Protein AF-A0A0G0V1R8-F1 (afdb_monomer)

pLDDT: mean 72.98, std 9.08, range [46.66, 87.44]

Foldseek 3Di:
DLVVLLVLLVVLLVLLVVLVVVLVVVCVVCVLVCVQQVDPPVPVVVSVVSNVSSLVSQLSSLLSLCVSLVHHSVLSCLSVVPLVSVLVSLCDHRPVDNVCNVVSVVVVVVSVVVVVVVVCVVVVVVVVCVVDVSLLVVLLVQLVVQCVVCVVVVNPALVSSLVSCCVSVLDPPPDPQSVVLNPDPDSSVSNSCVSPPDD

Solvent-accessible surface area (backbone atoms only — not comparable to full-atom values): 10826 Å² total; per-residue (Å²): 116,55,69,60,29,49,51,52,14,51,51,20,45,51,52,19,50,53,42,50,52,53,50,51,53,52,51,59,72,46,47,66,52,40,75,70,66,73,55,58,71,81,71,44,63,64,61,55,50,50,51,50,54,21,51,53,30,31,26,55,10,37,20,30,40,29,43,46,32,70,45,62,50,73,58,6,62,33,34,78,57,46,71,60,21,51,50,55,61,63,68,48,74,36,76,80,41,84,76,44,65,76,55,40,60,63,54,50,51,52,51,52,50,51,54,49,49,53,51,48,51,51,50,49,54,51,55,51,50,72,72,42,60,65,65,58,62,47,50,54,53,49,50,51,56,34,47,53,52,24,57,73,68,72,45,91,42,60,66,49,41,52,51,49,34,38,77,68,64,76,44,59,91,86,36,76,56,54,72,64,26,61,83,42,97,50,41,70,60,44,48,47,53,63,76,52,63,87,126

Radius of gyration: 26.19 Å; Cα contacts (8 Å, |Δi|>4): 167; chains: 1; bounding box: 55×34×71 Å

Structure (mmCIF, N/CA/C/O backbone):
data_AF-A0A0G0V1R8-F1
#
_entry.id   AF-A0A0G0V1R8-F1
#
loop_
_atom_site.group_PDB
_atom_site.id
_atom_site.type_symbol
_atom_site.label_atom_id
_atom_site.label_alt_id
_atom_site.label_comp_id
_atom_site.label_asym_id
_atom_site.label_entity_id
_atom_site.label_seq_id
_atom_site.pdbx_PDB_ins_code
_atom_site.Cartn_x
_atom_site.Cartn_y
_atom_site.Cartn_z
_atom_site.occupancy
_atom_site.B_iso_or_equiv
_atom_site.auth_seq_id
_atom_site.auth_comp_id
_atom_site.auth_asym_id
_atom_site.auth_atom_id
_atom_site.pdbx_PDB_model_num
ATOM 1 N N . MET A 1 1 ? -16.997 -9.039 28.489 1.00 58.94 1 MET A N 1
ATOM 2 C CA . MET A 1 1 ? -17.144 -9.076 27.009 1.00 58.94 1 MET A CA 1
ATOM 3 C C . MET A 1 1 ? -16.393 -7.960 26.262 1.00 58.94 1 MET A C 1
ATOM 5 O O . MET A 1 1 ? -15.867 -8.232 25.192 1.00 58.94 1 MET A O 1
ATOM 9 N N . GLN A 1 2 ? -16.277 -6.730 26.784 1.00 60.94 2 GLN A N 1
ATOM 10 C CA . GLN A 1 2 ? -15.616 -5.615 26.070 1.00 60.94 2 GLN A CA 1
ATOM 11 C C . GLN A 1 2 ? -14.117 -5.806 25.752 1.00 60.94 2 GLN A C 1
ATOM 13 O O . GLN A 1 2 ? -13.641 -5.313 24.728 1.00 60.94 2 GLN A O 1
ATOM 18 N N . SER A 1 3 ? -13.366 -6.530 26.588 1.00 63.38 3 SER A N 1
ATOM 19 C CA . SER A 1 3 ? -11.933 -6.792 26.363 1.00 63.38 3 SER A CA 1
ATOM 20 C C . SER A 1 3 ? -11.667 -7.609 25.091 1.00 63.38 3 SER A C 1
ATOM 22 O O . SER A 1 3 ? -10.690 -7.350 24.388 1.00 63.38 3 SER A O 1
ATOM 24 N N . GLN A 1 4 ? -12.569 -8.537 24.754 1.00 74.38 4 GLN A N 1
ATOM 25 C CA . GLN A 1 4 ? -12.488 -9.364 23.547 1.00 74.38 4 GLN A CA 1
ATOM 26 C C . GLN A 1 4 ? -12.681 -8.522 22.277 1.00 74.38 4 GLN A C 1
ATOM 28 O O . GLN A 1 4 ? -11.916 -8.651 21.323 1.00 74.38 4 GLN A O 1
ATOM 33 N N . TYR A 1 5 ? -13.635 -7.585 22.288 1.00 73.75 5 TYR A N 1
ATOM 34 C CA . TYR A 1 5 ? -13.864 -6.671 21.165 1.00 73.75 5 TYR A CA 1
ATOM 35 C C . TYR A 1 5 ? -12.688 -5.716 20.936 1.00 73.75 5 TYR A C 1
ATOM 37 O O . TYR A 1 5 ? -12.286 -5.514 19.793 1.00 73.75 5 TYR A O 1
ATOM 45 N N . LYS A 1 6 ? -12.065 -5.199 22.007 1.00 72.44 6 LYS A N 1
ATOM 46 C CA . LYS A 1 6 ? -10.863 -4.353 21.891 1.00 72.44 6 LYS A CA 1
ATOM 47 C C . LYS A 1 6 ? -9.671 -5.108 21.292 1.00 72.44 6 LYS A C 1
ATOM 49 O O . LYS A 1 6 ? -8.917 -4.513 20.528 1.00 72.44 6 LYS A O 1
ATOM 54 N N . ARG A 1 7 ? -9.494 -6.400 21.604 1.00 76.75 7 ARG A N 1
ATOM 55 C CA . ARG A 1 7 ? -8.456 -7.233 20.966 1.00 76.75 7 ARG A CA 1
ATOM 56 C C . ARG A 1 7 ? -8.742 -7.449 19.481 1.00 76.75 7 ARG A C 1
ATOM 58 O O . ARG A 1 7 ? -7.868 -7.179 18.666 1.00 76.75 7 ARG A O 1
ATOM 65 N N . ARG A 1 8 ? -9.965 -7.855 19.125 1.00 77.25 8 ARG A N 1
ATOM 66 C CA . ARG A 1 8 ? -10.355 -8.108 17.725 1.00 77.25 8 ARG A CA 1
ATOM 67 C C . ARG A 1 8 ? -10.270 -6.856 16.850 1.00 77.25 8 ARG A C 1
ATOM 69 O O . ARG A 1 8 ? -9.779 -6.933 15.731 1.00 77.25 8 ARG A O 1
ATOM 76 N N . ALA A 1 9 ? -10.657 -5.700 17.389 1.00 76.75 9 ALA A N 1
ATOM 77 C CA . ALA A 1 9 ? -10.522 -4.418 16.707 1.00 76.75 9 ALA A CA 1
ATOM 78 C C . ALA A 1 9 ? -9.061 -4.081 16.370 1.00 76.75 9 ALA A C 1
ATOM 80 O O . ALA A 1 9 ? -8.756 -3.704 15.243 1.00 76.75 9 ALA A O 1
ATOM 81 N N . LYS A 1 10 ? -8.143 -4.259 17.333 1.00 78.19 10 LYS A N 1
ATOM 82 C CA . LYS A 1 10 ? -6.708 -4.027 17.110 1.00 78.19 10 LYS A CA 1
ATOM 83 C C . LYS A 1 10 ? -6.143 -4.947 16.034 1.00 78.19 10 LYS A C 1
ATOM 85 O O . LYS A 1 10 ? -5.412 -4.474 15.176 1.00 78.19 10 LYS A O 1
ATOM 90 N N . VAL A 1 11 ? -6.500 -6.231 16.072 1.00 82.12 11 VAL A N 1
ATOM 91 C CA . VAL A 1 11 ? -6.043 -7.213 15.078 1.00 82.12 11 VAL A CA 1
ATOM 92 C C . VAL A 1 11 ? -6.502 -6.814 13.673 1.00 82.12 11 VAL A C 1
ATOM 94 O O . VAL A 1 11 ? -5.672 -6.760 12.776 1.00 82.12 11 VAL A O 1
ATOM 97 N N . GLY A 1 12 ? -7.776 -6.444 13.494 1.00 76.94 12 GLY A N 1
ATOM 98 C CA . GLY A 1 12 ? -8.292 -6.013 12.187 1.00 76.94 12 GLY A CA 1
ATOM 99 C C . GLY A 1 12 ? -7.579 -4.778 11.623 1.00 76.94 12 GLY A C 1
ATOM 100 O O . GLY A 1 12 ? -7.214 -4.761 10.452 1.00 76.94 12 GLY A O 1
ATOM 101 N N . ILE A 1 13 ? -7.307 -3.776 12.468 1.00 81.25 13 ILE A N 1
ATOM 102 C CA . ILE A 1 13 ? -6.588 -2.556 12.057 1.00 81.25 13 ILE A CA 1
ATOM 103 C C . ILE A 1 13 ? -5.129 -2.862 11.687 1.00 81.25 13 ILE A C 1
ATOM 105 O O . ILE A 1 13 ? -4.621 -2.312 10.714 1.00 81.25 13 ILE A O 1
ATOM 109 N N . ILE A 1 14 ? -4.455 -3.739 12.440 1.00 82.38 14 ILE A N 1
ATOM 110 C CA . ILE A 1 14 ? -3.071 -4.141 12.149 1.00 82.38 14 ILE A CA 1
ATOM 111 C C . ILE A 1 14 ? -2.998 -4.904 10.823 1.00 82.38 14 ILE A C 1
ATOM 113 O O . ILE A 1 14 ? -2.137 -4.599 10.005 1.00 82.38 14 ILE A O 1
ATOM 117 N N . ILE A 1 15 ? -3.913 -5.851 10.589 1.00 85.88 15 ILE A N 1
ATOM 118 C CA . ILE A 1 15 ? -3.981 -6.596 9.323 1.00 85.88 15 ILE A CA 1
ATOM 119 C C . ILE A 1 15 ? -4.179 -5.630 8.153 1.00 85.88 15 ILE A C 1
ATOM 121 O O . ILE A 1 15 ? -3.442 -5.706 7.175 1.00 85.88 15 ILE A O 1
ATOM 125 N N . TRP A 1 16 ? -5.121 -4.688 8.271 1.00 86.12 16 TRP A N 1
ATOM 126 C CA . TRP A 1 16 ? -5.335 -3.672 7.241 1.00 86.12 16 TRP A CA 1
ATOM 127 C C . TRP A 1 16 ? -4.073 -2.843 6.970 1.00 86.12 16 TRP A C 1
ATOM 129 O O . TRP A 1 16 ? -3.702 -2.684 5.813 1.00 86.12 16 TRP A O 1
ATOM 139 N N . LEU A 1 17 ? -3.381 -2.372 8.015 1.00 83.00 17 LEU A N 1
ATOM 140 C CA . LEU A 1 17 ? -2.143 -1.601 7.863 1.00 83.00 17 LEU A CA 1
ATOM 141 C C . LEU A 1 17 ? -1.066 -2.378 7.104 1.00 83.00 17 LEU A C 1
ATOM 143 O O . LEU A 1 17 ? -0.456 -1.828 6.191 1.00 83.00 17 LEU A O 1
ATOM 147 N N . ILE A 1 18 ? -0.849 -3.646 7.458 1.00 85.06 18 ILE A N 1
ATOM 148 C CA . ILE A 1 18 ? 0.138 -4.500 6.788 1.00 85.06 18 ILE A CA 1
ATOM 149 C C . ILE A 1 18 ? -0.219 -4.641 5.306 1.00 85.06 18 ILE A C 1
ATOM 151 O O . ILE A 1 18 ? 0.615 -4.365 4.449 1.00 85.06 18 ILE A O 1
ATOM 155 N N . VAL A 1 19 ? -1.473 -4.989 5.003 1.00 85.00 19 VAL A N 1
ATOM 156 C CA . VAL A 1 19 ? -1.944 -5.163 3.621 1.00 85.00 19 VAL A CA 1
ATOM 157 C C . VAL A 1 19 ? -1.836 -3.861 2.819 1.00 85.00 19 VAL A C 1
ATOM 159 O O . VAL A 1 19 ? -1.384 -3.883 1.677 1.00 85.00 19 VAL A O 1
ATOM 162 N N . SER A 1 20 ? -2.191 -2.716 3.408 1.00 81.12 20 SER A N 1
ATOM 163 C CA . SER A 1 20 ? -2.071 -1.411 2.751 1.00 81.12 20 SER A CA 1
ATOM 164 C C . SER A 1 20 ? -0.621 -1.032 2.456 1.00 81.12 20 SER A C 1
ATOM 166 O O . SER A 1 20 ? -0.352 -0.537 1.365 1.00 81.12 20 SER A O 1
ATOM 168 N N . ILE A 1 21 ? 0.315 -1.286 3.376 1.00 81.44 21 ILE A N 1
ATOM 169 C CA . ILE A 1 21 ? 1.745 -1.017 3.153 1.00 81.44 21 ILE A CA 1
ATOM 170 C C . ILE A 1 21 ? 2.298 -1.938 2.058 1.00 81.44 21 ILE A C 1
ATOM 172 O O . ILE A 1 21 ? 2.991 -1.462 1.161 1.00 81.44 21 ILE A O 1
ATOM 176 N N . SER A 1 22 ? 1.957 -3.230 2.083 1.00 83.31 22 SER A N 1
ATOM 177 C CA . SER A 1 22 ? 2.364 -4.178 1.039 1.00 83.31 22 SER A CA 1
ATOM 178 C C . SER A 1 22 ? 1.839 -3.773 -0.339 1.00 83.31 22 SER A C 1
ATOM 180 O O . SER A 1 22 ? 2.600 -3.757 -1.303 1.00 83.31 22 SER A O 1
ATOM 182 N N . ASN A 1 23 ? 0.565 -3.381 -0.437 1.00 81.94 23 ASN A N 1
ATOM 183 C CA . ASN A 1 23 ? -0.019 -2.922 -1.697 1.00 81.94 23 ASN A CA 1
ATOM 184 C C . ASN A 1 23 ? 0.587 -1.593 -2.173 1.00 81.94 23 ASN A C 1
ATOM 186 O O . ASN A 1 23 ? 0.773 -1.417 -3.374 1.00 81.94 23 ASN A O 1
ATOM 190 N N . LEU A 1 24 ? 0.927 -0.677 -1.258 1.00 80.50 24 LEU A N 1
ATOM 191 C CA . LEU A 1 24 ? 1.606 0.575 -1.603 1.00 80.50 24 LEU A CA 1
ATOM 192 C C . LEU A 1 24 ? 3.001 0.310 -2.180 1.00 80.50 24 LEU A C 1
ATOM 194 O O . LEU A 1 24 ? 3.359 0.894 -3.199 1.00 80.50 24 LEU A O 1
ATOM 198 N N . TYR A 1 25 ? 3.761 -0.598 -1.563 1.00 79.94 25 TYR A N 1
ATOM 199 C CA . TYR A 1 25 ? 5.082 -0.997 -2.046 1.00 79.94 25 TYR A CA 1
ATOM 200 C C . TYR A 1 25 ? 5.005 -1.642 -3.436 1.00 79.94 25 TYR A C 1
ATOM 202 O O . TYR A 1 25 ? 5.702 -1.214 -4.351 1.00 79.94 25 TYR A O 1
ATOM 210 N N . LEU A 1 26 ? 4.097 -2.606 -3.624 1.00 76.94 26 LEU A N 1
ATOM 211 C CA . LEU A 1 26 ? 3.892 -3.262 -4.919 1.00 76.94 26 LEU A CA 1
ATOM 212 C C . LEU A 1 26 ? 3.434 -2.279 -6.003 1.00 76.94 26 LEU A C 1
ATOM 214 O O . LEU A 1 26 ? 3.945 -2.317 -7.118 1.00 76.94 26 LEU A O 1
ATOM 218 N N . GLY A 1 27 ? 2.505 -1.374 -5.681 1.00 73.50 27 GLY A N 1
ATOM 219 C CA . GLY A 1 27 ? 2.051 -0.340 -6.611 1.00 73.50 27 GLY A CA 1
ATOM 220 C C . GLY A 1 27 ? 3.183 0.596 -7.033 1.00 73.50 27 GLY A C 1
ATOM 221 O O . GLY A 1 27 ? 3.305 0.924 -8.211 1.00 73.50 27 GLY A O 1
ATOM 222 N N . PHE A 1 28 ? 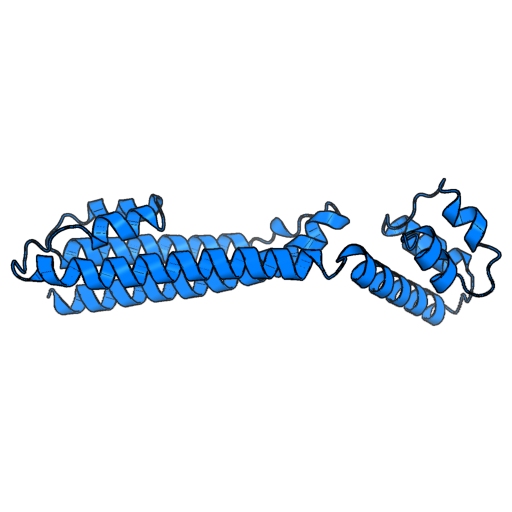4.056 0.967 -6.095 1.00 73.81 28 PHE A N 1
ATOM 223 C CA . PHE A 1 28 ? 5.229 1.787 -6.380 1.00 73.81 28 PHE A CA 1
ATOM 224 C C . PHE A 1 28 ? 6.239 1.063 -7.282 1.00 73.81 28 PHE A C 1
ATOM 226 O O . PHE A 1 28 ? 6.724 1.652 -8.244 1.00 73.81 28 PHE A O 1
ATOM 233 N N . SER A 1 29 ? 6.507 -0.223 -7.038 1.00 71.75 29 SER A N 1
ATOM 234 C CA . SER A 1 29 ? 7.391 -1.034 -7.889 1.00 71.75 29 SER A CA 1
ATOM 235 C C . SER A 1 29 ? 6.852 -1.246 -9.310 1.00 71.75 29 SER A C 1
ATOM 237 O O . SER A 1 29 ? 7.639 -1.424 -10.236 1.00 71.75 29 SER A O 1
ATOM 239 N N . LEU A 1 30 ? 5.529 -1.231 -9.498 1.00 69.44 30 LEU A N 1
ATOM 240 C CA . LEU A 1 30 ? 4.880 -1.435 -10.800 1.00 69.44 30 LEU A CA 1
ATOM 241 C C . LEU A 1 30 ? 4.674 -0.136 -11.597 1.00 69.44 30 LEU A C 1
ATOM 243 O O . LEU A 1 30 ? 4.483 -0.192 -12.812 1.00 69.44 30 LEU A O 1
ATOM 247 N N . LEU A 1 31 ? 4.743 1.031 -10.948 1.00 68.00 31 LEU A N 1
ATOM 248 C CA . LEU A 1 31 ? 4.558 2.341 -11.581 1.00 68.00 31 LEU A CA 1
ATOM 249 C C . LEU A 1 31 ? 5.473 2.592 -12.804 1.00 68.00 31 LEU A C 1
ATOM 251 O O . LEU A 1 31 ? 4.960 3.079 -13.814 1.00 68.00 31 LEU A O 1
ATOM 255 N N . PRO A 1 32 ? 6.774 2.229 -12.795 1.00 63.41 32 PRO A N 1
ATOM 256 C CA . PRO A 1 32 ? 7.656 2.451 -13.944 1.00 63.41 32 PRO A CA 1
ATOM 257 C C . PRO A 1 32 ? 7.237 1.638 -15.175 1.00 63.41 32 PRO A C 1
ATOM 259 O O . PRO A 1 32 ? 7.334 2.119 -16.300 1.00 63.41 32 PRO A O 1
ATOM 262 N N . GLN A 1 33 ? 6.723 0.422 -14.965 1.00 63.91 33 GLN A N 1
ATOM 263 C CA . GLN A 1 33 ? 6.311 -0.472 -16.050 1.00 63.91 33 GLN A CA 1
ATOM 264 C C . GLN A 1 33 ? 5.057 0.053 -16.758 1.00 63.91 33 GLN A C 1
ATOM 266 O O . GLN A 1 33 ? 4.989 0.032 -17.989 1.00 63.91 33 GLN A O 1
ATOM 271 N N . VAL A 1 34 ? 4.091 0.570 -15.988 1.00 60.94 34 VAL A N 1
ATOM 272 C CA . VAL A 1 34 ? 2.844 1.149 -16.516 1.00 60.94 34 VAL A CA 1
ATOM 273 C C . VAL A 1 34 ? 3.117 2.413 -17.335 1.00 60.94 34 VAL A C 1
ATOM 275 O O . VAL A 1 34 ? 2.481 2.608 -18.367 1.00 60.94 34 VAL A O 1
ATOM 278 N N . LEU A 1 35 ? 4.079 3.242 -16.913 1.00 61.09 35 LEU A N 1
ATOM 279 C CA . LEU A 1 35 ? 4.454 4.464 -17.633 1.00 61.09 35 LEU A CA 1
ATOM 280 C C . LEU A 1 35 ? 5.126 4.193 -18.988 1.00 61.09 35 LEU A C 1
ATOM 282 O O . LEU A 1 35 ? 5.018 5.029 -19.877 1.00 61.09 35 LEU A O 1
ATOM 286 N N . GLN A 1 36 ? 5.801 3.051 -19.156 1.00 57.00 36 GLN A N 1
ATOM 287 C CA . GLN A 1 36 ? 6.578 2.756 -20.368 1.00 57.00 36 GLN A CA 1
ATOM 288 C C . GLN A 1 36 ? 5.852 1.875 -21.378 1.00 57.00 36 GLN A C 1
ATOM 290 O O . GLN A 1 36 ? 5.900 2.133 -22.574 1.00 57.00 36 GLN A O 1
ATOM 295 N N . THR A 1 37 ? 5.188 0.816 -20.920 1.00 50.97 37 THR A N 1
ATOM 296 C CA . THR A 1 37 ? 4.632 -0.183 -21.846 1.00 50.97 37 THR A CA 1
ATOM 297 C C . THR A 1 37 ? 3.186 0.094 -22.234 1.00 50.97 37 THR A C 1
ATOM 299 O O . THR A 1 37 ? 2.656 -0.587 -23.107 1.00 50.97 37 THR A O 1
ATOM 302 N N . GLY A 1 38 ? 2.494 1.005 -21.533 1.00 53.34 38 GLY A N 1
ATOM 303 C CA . GLY A 1 38 ? 1.028 1.105 -21.585 1.00 53.34 38 GLY A CA 1
ATOM 304 C C . GLY A 1 38 ? 0.314 -0.200 -21.186 1.00 53.34 38 GLY A C 1
ATOM 305 O O . GLY A 1 38 ? -0.915 -0.264 -21.168 1.00 53.34 38 GLY A O 1
ATOM 306 N N . ASN A 1 39 ? 1.074 -1.246 -20.840 1.00 51.44 39 ASN A N 1
ATOM 307 C CA . ASN A 1 39 ? 0.589 -2.571 -20.533 1.00 51.44 39 ASN A CA 1
ATOM 308 C C . ASN A 1 39 ? 0.357 -2.643 -19.029 1.00 51.44 39 ASN A C 1
ATOM 310 O O . ASN A 1 39 ? 1.266 -2.801 -18.210 1.00 51.44 39 ASN A O 1
ATOM 314 N N . SER A 1 40 ? -0.899 -2.455 -18.654 1.00 54.91 40 SER A N 1
ATOM 315 C CA . SER A 1 40 ? -1.310 -2.435 -17.264 1.00 54.91 40 SER A CA 1
ATOM 316 C C . SER A 1 40 ? -1.487 -3.866 -16.741 1.00 54.91 40 SER A C 1
ATOM 318 O O . SER A 1 40 ? -2.595 -4.381 -16.583 1.00 54.91 40 SER A O 1
ATOM 320 N N . ASN A 1 41 ? -0.378 -4.471 -16.297 1.00 57.22 41 ASN A N 1
ATOM 321 C CA . ASN A 1 41 ? -0.414 -5.581 -15.325 1.00 57.22 41 ASN A CA 1
ATOM 322 C C . ASN A 1 41 ? -1.133 -5.187 -14.010 1.00 57.22 41 ASN A C 1
ATOM 324 O O . ASN A 1 41 ? -1.334 -6.016 -13.127 1.00 57.22 41 ASN A O 1
ATOM 328 N N . PHE A 1 42 ? -1.576 -3.928 -13.896 1.00 56.50 42 PHE A N 1
ATOM 329 C CA . PHE A 1 42 ? -2.592 -3.439 -12.964 1.00 56.50 42 PHE A CA 1
ATOM 330 C C . PHE A 1 42 ? -3.866 -4.301 -12.938 1.00 56.50 42 PHE A C 1
ATOM 332 O O . PHE A 1 42 ? -4.573 -4.320 -11.937 1.00 56.50 42 PHE A O 1
ATOM 339 N N . SER A 1 43 ? -4.145 -5.041 -14.014 1.00 60.69 43 SER A N 1
ATOM 340 C CA . SER A 1 43 ? -5.231 -6.022 -14.094 1.00 60.69 43 SER A CA 1
ATOM 341 C C . SER A 1 43 ? -4.969 -7.327 -13.330 1.00 60.69 43 SER A C 1
ATOM 343 O O . SER A 1 43 ? -5.839 -8.196 -13.328 1.00 60.69 43 SER A O 1
ATOM 345 N N . ASN A 1 44 ? -3.821 -7.488 -12.651 1.00 71.31 44 ASN A N 1
ATOM 346 C CA . ASN A 1 44 ? -3.547 -8.696 -11.880 1.00 71.31 44 ASN A CA 1
ATOM 347 C C . ASN A 1 44 ? -4.621 -8.880 -10.785 1.00 71.31 44 ASN A C 1
ATOM 349 O O . ASN A 1 44 ? -4.672 -8.095 -9.829 1.00 71.31 44 ASN A O 1
ATOM 353 N N . PRO A 1 45 ? -5.463 -9.928 -10.875 1.00 76.12 45 PRO A N 1
ATOM 354 C CA . PRO A 1 45 ? -6.572 -10.133 -9.948 1.00 76.12 45 PRO A CA 1
ATOM 355 C C . PRO A 1 45 ? -6.098 -10.308 -8.500 1.00 76.12 45 PRO A C 1
ATOM 357 O O . PRO A 1 45 ? -6.848 -10.011 -7.569 1.00 76.12 45 PRO A O 1
ATOM 360 N N . ALA A 1 46 ? -4.842 -10.720 -8.287 1.00 76.44 46 ALA A N 1
ATOM 361 C CA . ALA A 1 46 ? -4.254 -10.819 -6.958 1.00 76.44 46 ALA A CA 1
ATOM 362 C C . ALA A 1 46 ? -4.209 -9.462 -6.237 1.00 76.44 46 ALA A C 1
ATOM 364 O O . ALA A 1 46 ? -4.491 -9.411 -5.043 1.00 76.44 46 ALA A O 1
ATOM 365 N N . PHE A 1 47 ? -3.930 -8.362 -6.947 1.00 74.62 47 PHE A N 1
ATOM 366 C CA . PHE A 1 47 ? -3.872 -7.020 -6.354 1.00 74.62 47 PHE A CA 1
ATOM 367 C C . PHE A 1 47 ? -5.256 -6.536 -5.892 1.00 74.62 47 PHE A C 1
ATOM 369 O O . PHE A 1 47 ? -5.407 -5.949 -4.818 1.00 74.62 47 PHE A O 1
ATOM 376 N N . PHE A 1 48 ? -6.296 -6.847 -6.670 1.00 78.06 48 PHE A N 1
ATOM 377 C CA . PHE A 1 48 ? -7.679 -6.562 -6.286 1.00 78.06 48 PHE A CA 1
ATOM 378 C C . PHE A 1 48 ? -8.117 -7.397 -5.082 1.00 78.06 48 PHE A C 1
ATOM 380 O O . PHE A 1 48 ? -8.736 -6.866 -4.159 1.00 78.06 48 PHE A O 1
ATOM 387 N N . LEU A 1 49 ? -7.760 -8.685 -5.053 1.00 84.12 49 LEU A N 1
ATOM 388 C CA . LEU A 1 49 ? -8.080 -9.580 -3.942 1.00 84.12 49 LEU A CA 1
ATOM 389 C C . LEU A 1 49 ? -7.403 -9.140 -2.642 1.00 84.12 49 LEU A C 1
ATOM 391 O O . LEU A 1 49 ? -8.072 -9.052 -1.611 1.00 84.12 49 LEU A O 1
ATOM 395 N N . THR A 1 50 ? -6.108 -8.810 -2.670 1.00 82.44 50 THR A N 1
ATOM 396 C CA . THR A 1 50 ? -5.411 -8.316 -1.472 1.00 82.44 50 THR A CA 1
ATOM 397 C C . THR A 1 50 ? -5.998 -6.988 -1.003 1.00 82.44 50 THR A C 1
ATOM 399 O O . THR A 1 50 ? -6.257 -6.826 0.190 1.00 82.44 50 THR A O 1
ATOM 402 N N . GLY A 1 51 ? -6.291 -6.060 -1.923 1.00 81.00 51 GLY A N 1
ATOM 403 C CA . GLY A 1 51 ? -6.965 -4.800 -1.604 1.00 81.00 51 GLY A CA 1
ATOM 404 C C . GLY A 1 51 ? -8.327 -5.008 -0.938 1.00 81.00 51 GLY A C 1
ATOM 405 O O . GLY A 1 51 ? -8.613 -4.398 0.095 1.00 81.00 51 GLY A O 1
ATOM 406 N N . PHE A 1 52 ? -9.137 -5.925 -1.470 1.00 85.62 52 PHE A N 1
ATOM 407 C CA . PHE A 1 52 ? -10.450 -6.259 -0.923 1.00 85.62 52 PHE A CA 1
ATOM 408 C C . PHE A 1 52 ? -10.356 -6.876 0.478 1.00 85.62 52 PHE A C 1
ATOM 410 O O . PHE A 1 52 ? -11.078 -6.463 1.386 1.00 85.62 52 PHE A O 1
ATOM 417 N N . VAL A 1 53 ? -9.425 -7.813 0.690 1.00 87.44 53 VAL A N 1
ATOM 418 C CA . VAL A 1 53 ? -9.172 -8.433 2.003 1.00 87.44 53 VAL A CA 1
ATOM 419 C C . VAL A 1 53 ? -8.735 -7.389 3.030 1.00 87.44 53 VAL A C 1
ATOM 421 O O . VAL A 1 53 ? -9.217 -7.396 4.169 1.00 87.44 53 VAL A O 1
ATOM 424 N N . GLY A 1 54 ? -7.869 -6.454 2.628 1.00 83.62 54 GLY A N 1
ATOM 425 C CA . GLY A 1 54 ? -7.483 -5.322 3.464 1.00 83.62 54 GLY A CA 1
ATOM 426 C C . GLY A 1 54 ? -8.697 -4.483 3.854 1.00 83.62 54 GLY A C 1
ATOM 427 O O . GLY A 1 54 ? -8.935 -4.236 5.037 1.00 83.62 54 GLY A O 1
ATOM 428 N N . TYR A 1 55 ? -9.509 -4.092 2.875 1.00 84.69 55 TYR A N 1
ATOM 429 C CA . TYR A 1 55 ? -10.677 -3.244 3.096 1.00 84.69 55 TYR A CA 1
ATOM 430 C C . TYR A 1 55 ? -11.745 -3.909 3.978 1.00 84.69 55 TYR A C 1
ATOM 432 O O . TYR A 1 55 ? -12.254 -3.301 4.920 1.00 84.69 55 TYR A O 1
ATOM 440 N N . ALA A 1 56 ? -12.034 -5.190 3.747 1.00 87.31 56 ALA A N 1
ATOM 441 C CA . ALA A 1 56 ? -12.943 -5.964 4.586 1.00 87.31 56 ALA A CA 1
ATOM 442 C C . ALA A 1 56 ? -12.427 -6.063 6.033 1.00 87.31 56 ALA A C 1
ATOM 444 O O . ALA A 1 56 ? -13.188 -5.865 6.984 1.00 87.31 56 ALA A O 1
ATOM 445 N N . SER A 1 57 ? -11.120 -6.290 6.210 1.00 85.62 57 SER A N 1
ATOM 446 C CA . SER A 1 57 ? -10.483 -6.328 7.533 1.00 85.62 57 SER A CA 1
ATOM 447 C C . SER A 1 57 ? -10.607 -4.994 8.272 1.00 85.62 57 SER A C 1
ATOM 449 O O . SER A 1 57 ? -10.855 -4.987 9.482 1.00 85.62 57 SER A O 1
ATOM 451 N N . LEU A 1 58 ? -10.513 -3.869 7.553 1.00 84.12 58 LEU A N 1
ATOM 452 C CA . LEU A 1 58 ? -10.730 -2.536 8.111 1.00 84.12 58 LEU A CA 1
ATOM 453 C C . LEU A 1 58 ? -12.161 -2.377 8.633 1.00 84.12 58 LEU A C 1
ATOM 455 O O . LEU A 1 58 ? -12.351 -2.010 9.793 1.00 84.12 58 LEU A O 1
ATOM 459 N N . ILE A 1 59 ? -13.164 -2.695 7.812 1.00 86.88 59 ILE A N 1
ATOM 460 C CA . ILE A 1 59 ? -14.582 -2.576 8.188 1.00 86.88 59 ILE A CA 1
ATOM 461 C C . ILE A 1 59 ? -14.880 -3.428 9.428 1.00 86.88 59 ILE A C 1
ATOM 463 O O . ILE A 1 59 ? -15.487 -2.946 10.387 1.00 86.88 59 ILE A O 1
ATOM 467 N N . ILE A 1 60 ? -14.398 -4.674 9.457 1.00 86.50 60 ILE A N 1
ATOM 468 C CA . ILE A 1 60 ? -14.571 -5.584 10.600 1.00 86.50 60 ILE A CA 1
ATOM 469 C C . ILE A 1 60 ? -13.858 -5.037 11.847 1.00 86.50 60 ILE A C 1
ATOM 471 O O . ILE A 1 60 ? -14.413 -5.058 12.952 1.00 86.50 60 ILE A O 1
ATOM 475 N N . GLY A 1 61 ? -12.642 -4.508 11.686 1.00 83.50 61 GLY A N 1
ATOM 476 C CA . GLY A 1 61 ? -11.884 -3.866 12.757 1.00 83.50 61 GLY A CA 1
ATOM 477 C C . GLY A 1 61 ? -12.638 -2.684 13.370 1.00 83.50 61 GLY A C 1
ATOM 478 O O . GLY A 1 61 ? -12.781 -2.610 14.595 1.00 83.50 61 GLY A O 1
ATOM 479 N N . LEU A 1 62 ? -13.187 -1.802 12.529 1.00 84.19 62 LEU A N 1
ATOM 480 C CA . LEU A 1 62 ? -13.959 -0.632 12.954 1.00 84.19 62 LEU A CA 1
ATOM 481 C C . LEU A 1 62 ? -15.302 -1.014 13.573 1.00 84.19 62 LEU A C 1
ATOM 483 O O . LEU A 1 62 ? -15.686 -0.427 14.585 1.00 84.19 62 LEU A O 1
ATOM 487 N N . TYR A 1 63 ? -15.981 -2.030 13.039 1.00 86.94 63 TYR A N 1
ATOM 488 C CA . TYR A 1 63 ? -17.205 -2.581 13.621 1.00 86.94 63 TYR A CA 1
ATOM 489 C C . TYR A 1 63 ? -16.979 -3.016 15.075 1.00 86.94 63 TYR A C 1
ATOM 491 O O . TYR A 1 63 ? -17.700 -2.600 15.990 1.00 86.94 63 TYR A O 1
ATOM 499 N N . TYR A 1 64 ? -15.930 -3.809 15.320 1.00 84.06 64 TYR A N 1
ATOM 500 C CA . TYR A 1 64 ? -15.598 -4.246 16.673 1.00 84.06 64 TYR A CA 1
ATOM 501 C C . TYR A 1 64 ? -15.116 -3.098 17.557 1.00 84.06 64 TYR A C 1
ATOM 503 O O . TYR A 1 64 ? -15.410 -3.088 18.756 1.00 84.06 64 TYR A O 1
ATOM 511 N N . TYR A 1 65 ? -14.427 -2.111 16.987 1.00 81.56 65 TYR A N 1
ATOM 512 C CA . TYR A 1 65 ? -13.989 -0.938 17.728 1.00 81.56 65 TYR A CA 1
ATOM 513 C C . TYR A 1 65 ? -15.177 -0.083 18.193 1.00 81.56 65 TYR A C 1
ATOM 515 O O . TYR A 1 65 ? -15.246 0.265 19.375 1.00 81.56 65 TYR A O 1
ATOM 523 N N . ALA A 1 66 ? -16.146 0.188 17.313 1.00 83.31 66 ALA A N 1
ATOM 524 C CA . ALA A 1 66 ? -17.367 0.924 17.635 1.00 83.31 66 ALA A CA 1
ATOM 525 C C . ALA A 1 66 ? -18.178 0.218 18.732 1.00 83.31 66 ALA A C 1
ATOM 527 O O . ALA A 1 66 ? -18.525 0.841 19.742 1.00 83.31 66 ALA A O 1
ATOM 528 N N . LYS A 1 67 ? -18.373 -1.106 18.608 1.00 82.38 67 LYS A N 1
ATOM 529 C CA . LYS A 1 67 ? -19.003 -1.908 19.670 1.00 82.38 67 LYS A CA 1
ATOM 530 C C . LYS A 1 67 ? -18.229 -1.846 20.984 1.00 82.38 67 LYS A C 1
ATOM 532 O O . LYS A 1 67 ? -18.835 -1.792 22.052 1.00 82.38 67 LYS A O 1
ATOM 537 N N . SER A 1 68 ? -16.897 -1.831 20.934 1.00 77.94 68 SER A N 1
ATOM 538 C CA . SER A 1 68 ? -16.071 -1.776 22.145 1.00 77.94 68 SER A CA 1
ATOM 539 C C . SER A 1 68 ? -16.194 -0.463 22.923 1.00 77.94 68 SER A C 1
ATOM 541 O O . SER A 1 68 ? -15.969 -0.468 24.131 1.00 77.94 68 SER A O 1
ATOM 543 N N . LYS A 1 69 ? -16.569 0.629 22.241 1.00 75.75 69 LYS A N 1
ATOM 544 C CA . LYS A 1 69 ? -16.868 1.946 22.828 1.00 75.75 69 LYS A CA 1
ATOM 545 C C . LYS A 1 69 ? -18.339 2.106 23.245 1.00 75.75 69 LYS A C 1
ATOM 547 O O . LYS A 1 69 ? -18.729 3.178 23.703 1.00 75.75 69 LYS A O 1
ATOM 552 N N . GLY A 1 70 ? -19.159 1.065 23.073 1.00 79.50 70 GLY A N 1
ATOM 553 C CA . GLY A 1 70 ? -20.581 1.076 23.420 1.00 79.50 70 GLY A CA 1
ATOM 554 C C . GLY A 1 70 ? -21.491 1.744 22.384 1.00 79.50 70 GLY A C 1
ATOM 555 O O . GLY A 1 70 ? -22.602 2.138 22.732 1.00 79.50 70 GLY A O 1
ATOM 556 N N . TYR A 1 71 ? -21.043 1.894 21.134 1.00 83.88 71 TYR A N 1
ATOM 557 C CA . TYR A 1 71 ? -21.882 2.403 20.047 1.00 83.88 71 TYR A CA 1
ATOM 558 C C . TYR A 1 71 ? -22.431 1.281 19.154 1.00 83.88 71 TYR A C 1
ATOM 560 O O . TYR A 1 71 ? -22.010 0.125 19.238 1.00 83.88 71 TYR A O 1
ATOM 568 N N . SER A 1 72 ? -23.378 1.643 18.279 1.00 84.31 72 SER A N 1
ATOM 569 C CA . SER A 1 72 ? -23.929 0.744 17.264 1.00 84.31 72 SER A CA 1
ATOM 570 C C . SER A 1 72 ? -22.841 0.270 16.299 1.00 84.31 72 SER A C 1
ATOM 572 O O . SER A 1 72 ? -21.996 1.052 15.858 1.00 84.31 72 SER A O 1
ATOM 574 N N . GLY A 1 73 ? -22.895 -1.012 15.932 1.00 78.75 73 GLY A N 1
ATOM 575 C CA . GLY A 1 73 ? -21.982 -1.614 14.961 1.00 78.75 73 GLY A CA 1
ATOM 576 C C . GLY A 1 73 ? -22.067 -0.983 13.567 1.00 78.75 73 GLY A C 1
ATOM 577 O O . GLY A 1 73 ? -21.104 -1.058 12.814 1.00 78.75 73 GLY A O 1
ATOM 578 N N . TRP A 1 74 ? -23.161 -0.282 13.256 1.00 83.50 74 TRP A N 1
ATOM 579 C CA . TRP A 1 74 ? -23.319 0.481 12.013 1.00 83.50 74 TRP A CA 1
ATOM 580 C C . TRP A 1 74 ? -22.231 1.536 11.806 1.00 83.50 74 TRP A C 1
ATOM 582 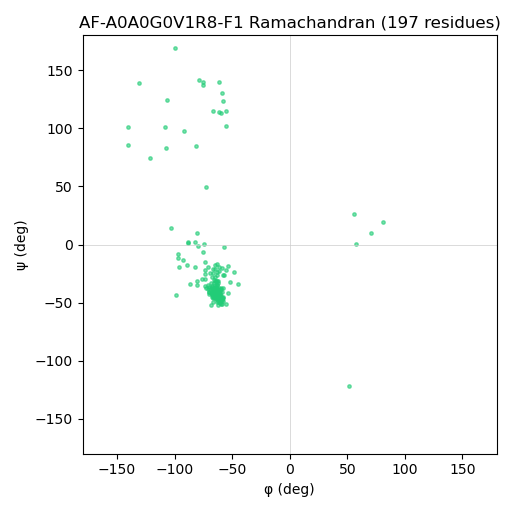O O . TRP A 1 74 ? -21.876 1.823 10.671 1.00 83.50 74 TRP A O 1
ATOM 592 N N . LEU A 1 75 ? -21.617 2.050 12.877 1.00 80.44 75 LEU A N 1
ATOM 593 C CA . LEU A 1 75 ? -20.468 2.949 12.745 1.00 80.44 75 LEU A CA 1
ATOM 594 C C . LEU A 1 75 ? -19.250 2.259 12.122 1.00 80.44 75 LEU A C 1
ATOM 596 O O . LEU A 1 75 ? -18.385 2.948 11.607 1.00 80.44 75 LEU A O 1
ATOM 600 N N . GLY A 1 76 ? -19.190 0.925 12.088 1.00 74.81 76 GLY A N 1
ATOM 601 C CA . GLY A 1 76 ? -18.176 0.182 11.337 1.00 74.81 76 GLY A CA 1
ATOM 602 C C . GLY A 1 76 ? -18.167 0.495 9.837 1.00 74.81 76 GLY A C 1
ATOM 603 O O . GLY A 1 76 ? -17.105 0.441 9.220 1.00 74.81 76 GLY A O 1
ATOM 604 N N . LEU A 1 77 ? -19.307 0.916 9.270 1.00 82.81 77 LEU A N 1
ATOM 605 C CA . LEU A 1 77 ? -19.407 1.390 7.883 1.00 82.81 77 LEU A CA 1
ATOM 606 C C . LEU A 1 77 ? -18.585 2.657 7.627 1.00 82.81 77 LEU A C 1
ATOM 608 O O . LEU A 1 77 ? -18.251 2.929 6.481 1.00 82.81 77 LEU A O 1
ATOM 612 N N . LEU A 1 78 ? -18.168 3.392 8.665 1.00 81.44 78 LEU A N 1
ATOM 613 C CA . LEU A 1 78 ? -17.188 4.469 8.501 1.00 81.44 78 LEU A CA 1
ATOM 614 C C . LEU A 1 78 ? -15.867 3.954 7.916 1.00 81.44 78 LEU A C 1
ATOM 616 O O . LEU A 1 78 ? -15.150 4.736 7.309 1.00 81.44 78 LEU A O 1
ATOM 620 N N . GLY A 1 79 ? -15.570 2.652 8.006 1.00 74.50 79 GLY A N 1
ATOM 621 C CA . GLY A 1 79 ? -14.453 2.031 7.289 1.00 74.50 79 GLY A CA 1
ATOM 622 C C . GLY A 1 79 ? -14.484 2.256 5.778 1.00 74.50 79 GLY A C 1
ATOM 623 O O . GLY A 1 79 ? -13.421 2.250 5.162 1.00 74.50 79 GLY A O 1
ATOM 624 N N . PHE A 1 80 ? -15.652 2.566 5.198 1.00 77.50 80 PHE A N 1
ATOM 625 C CA . PHE A 1 80 ? -15.724 2.954 3.794 1.00 77.50 80 PHE A CA 1
ATOM 626 C C . PHE A 1 80 ? -14.959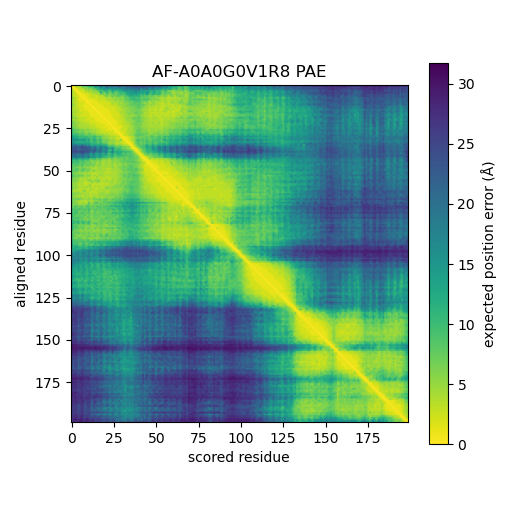 4.252 3.488 1.00 77.50 80 PHE A C 1
ATOM 628 O O . PHE A 1 80 ? -14.358 4.393 2.425 1.00 77.50 80 PHE A O 1
ATOM 635 N N . LEU A 1 81 ? -14.897 5.165 4.462 1.00 80.12 81 LEU A N 1
ATOM 636 C CA . LEU A 1 81 ? -14.137 6.416 4.401 1.00 80.12 81 LEU A CA 1
ATOM 637 C C . LEU A 1 81 ? -12.632 6.224 4.706 1.00 80.12 81 LEU A C 1
ATOM 639 O O . LEU A 1 81 ? -11.910 7.205 4.896 1.00 80.12 81 LEU A O 1
ATOM 643 N N . GLN A 1 82 ? -12.141 4.981 4.779 1.00 80.06 82 GLN A N 1
ATOM 644 C CA . GLN A 1 82 ? -10.739 4.642 5.053 1.00 80.06 82 GLN A CA 1
ATOM 645 C C . GLN A 1 82 ? -10.186 5.348 6.315 1.00 80.06 82 GLN A C 1
ATOM 647 O O . GLN A 1 82 ? -10.720 5.191 7.417 1.00 80.06 82 GLN A O 1
ATOM 652 N N . LEU A 1 83 ? -9.112 6.136 6.165 1.00 74.75 83 LEU A N 1
ATOM 653 C CA . LEU A 1 83 ? -8.424 6.860 7.240 1.00 74.75 83 LEU A CA 1
ATOM 654 C C . LEU A 1 83 ? -9.340 7.843 7.974 1.00 74.75 83 LEU A C 1
ATOM 656 O O . LEU A 1 83 ? -9.258 7.960 9.198 1.00 74.75 83 LEU A O 1
ATOM 660 N N . ILE A 1 84 ? -10.241 8.510 7.251 1.00 76.38 84 ILE A N 1
ATOM 661 C CA . ILE A 1 84 ? -11.203 9.451 7.837 1.00 76.38 84 ILE A CA 1
ATOM 662 C C . ILE A 1 84 ? -12.173 8.692 8.749 1.00 76.38 84 ILE A C 1
ATOM 664 O O . ILE A 1 84 ? -12.488 9.142 9.850 1.00 76.38 84 ILE A O 1
ATOM 668 N N . GLY A 1 85 ? -12.578 7.491 8.337 1.00 80.06 85 GLY A N 1
ATOM 669 C CA . GLY A 1 85 ? -13.408 6.607 9.146 1.00 80.06 85 GLY A CA 1
ATOM 670 C C . GLY A 1 85 ? -12.762 6.207 10.466 1.00 80.06 85 GLY A C 1
ATOM 671 O O . GLY A 1 85 ? -13.397 6.274 11.524 1.00 80.06 85 GLY A O 1
ATOM 672 N N . ILE A 1 86 ? -11.477 5.835 10.415 1.00 79.69 86 ILE A N 1
ATOM 673 C CA . ILE A 1 86 ? -10.686 5.546 11.617 1.00 79.69 86 ILE A CA 1
ATOM 674 C C . ILE A 1 86 ? -10.642 6.782 12.518 1.00 79.69 86 ILE A C 1
ATOM 676 O O . ILE A 1 86 ? -10.902 6.664 13.716 1.00 79.69 86 ILE A O 1
ATOM 680 N N . LEU A 1 87 ? -10.359 7.959 11.953 1.00 77.50 87 LEU A N 1
ATOM 681 C CA . LEU A 1 87 ? -10.239 9.209 12.700 1.00 77.50 87 LEU A CA 1
ATOM 682 C C . LEU A 1 87 ? -11.527 9.538 13.467 1.00 77.50 87 LEU A C 1
ATOM 684 O O . LEU A 1 87 ? -11.478 9.780 14.673 1.00 77.50 87 LEU A O 1
ATOM 688 N N . ILE A 1 88 ? -12.684 9.470 12.803 1.00 80.94 88 ILE A N 1
ATOM 689 C CA . ILE A 1 88 ? -13.993 9.751 13.413 1.00 80.94 88 ILE A CA 1
ATOM 690 C C . ILE A 1 88 ? -14.263 8.798 14.584 1.00 80.94 88 ILE A C 1
ATOM 692 O O . I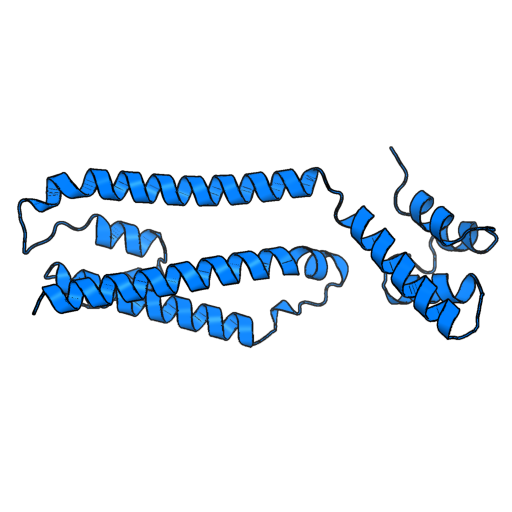LE A 1 88 ? -14.625 9.225 15.683 1.00 80.94 88 ILE A O 1
ATOM 696 N N . ILE A 1 89 ? -14.047 7.496 14.384 1.00 78.56 89 ILE A N 1
ATOM 697 C CA . ILE A 1 89 ? -14.286 6.488 15.422 1.00 78.56 89 ILE A CA 1
ATOM 698 C C . ILE A 1 89 ? -13.304 6.629 16.588 1.00 78.56 89 ILE A C 1
ATOM 700 O O . ILE A 1 89 ? -13.670 6.408 17.749 1.00 78.56 89 ILE A O 1
ATOM 704 N N . VAL A 1 90 ? -12.052 6.979 16.306 1.00 76.94 90 VAL A N 1
ATOM 705 C CA . VAL A 1 90 ? -11.023 7.219 17.318 1.00 76.94 90 VAL A CA 1
ATOM 706 C C . VAL A 1 90 ? -11.382 8.431 18.177 1.00 76.94 90 VAL A C 1
ATOM 708 O O . VAL A 1 90 ? -11.305 8.325 19.404 1.00 76.94 90 VAL A O 1
ATOM 711 N N . LEU A 1 91 ? -11.854 9.514 17.556 1.00 75.00 91 LEU A N 1
ATOM 712 C CA . LEU A 1 91 ? -12.289 10.745 18.222 1.00 75.00 91 LEU A CA 1
ATOM 713 C C . LEU A 1 91 ? -13.582 10.586 19.024 1.00 75.00 91 LEU A C 1
ATOM 715 O O . LEU A 1 91 ? -13.805 11.320 19.987 1.00 75.00 91 LEU A O 1
ATOM 719 N N . LEU A 1 92 ? -14.419 9.609 18.672 1.00 76.12 92 LEU A N 1
ATOM 720 C CA . LEU A 1 92 ? -15.663 9.344 19.384 1.00 76.12 92 LEU A CA 1
ATOM 721 C C . LEU A 1 92 ? -15.399 9.058 20.871 1.00 76.12 92 LEU A C 1
ATOM 723 O O . LEU A 1 92 ? -14.653 8.136 21.223 1.00 76.12 92 LEU A O 1
ATOM 727 N N . LYS A 1 93 ? -16.035 9.827 21.759 1.00 72.69 93 LYS A N 1
ATOM 728 C CA . LYS A 1 93 ? -15.934 9.646 23.215 1.00 72.69 93 LYS A CA 1
ATOM 729 C C . LYS A 1 93 ? -16.411 8.246 23.596 1.00 72.69 93 LYS A C 1
ATOM 731 O O . LYS A 1 93 ? -17.490 7.840 23.176 1.00 72.69 93 LYS A O 1
ATOM 736 N N . ASP A 1 94 ? -15.638 7.507 24.389 1.00 75.44 94 ASP A N 1
ATOM 737 C CA . ASP A 1 94 ? -16.060 6.186 24.868 1.00 75.44 94 ASP A CA 1
ATOM 738 C C . ASP A 1 94 ? -17.260 6.365 25.814 1.00 75.44 94 ASP A C 1
ATOM 740 O O . ASP A 1 94 ? -17.119 6.979 26.875 1.00 75.44 94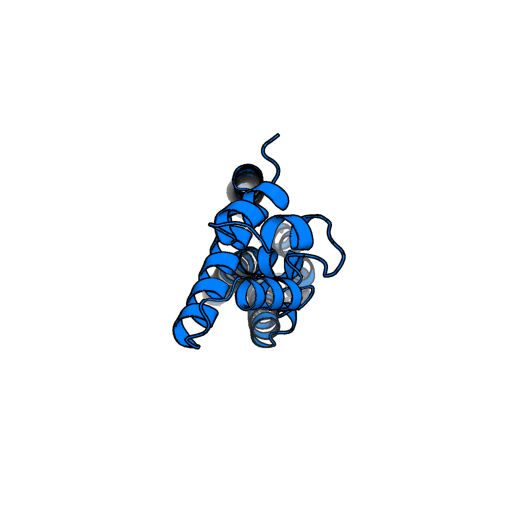 ASP A O 1
ATOM 744 N N . LYS A 1 95 ? -18.443 5.849 25.440 1.00 72.25 95 LYS A N 1
ATOM 745 C CA . LYS A 1 95 ? -19.639 5.914 26.301 1.00 72.25 95 LYS A CA 1
ATOM 746 C C . LYS A 1 95 ? -19.441 5.133 27.596 1.00 72.25 95 LYS A C 1
ATOM 748 O O . LYS A 1 95 ? -20.098 5.421 28.588 1.00 72.25 95 LYS A O 1
ATOM 753 N N . THR A 1 96 ? -18.539 4.154 27.587 1.00 70.38 96 THR A N 1
ATOM 754 C CA . THR A 1 96 ? -18.322 3.245 28.714 1.00 70.38 96 THR A CA 1
ATOM 755 C C . THR A 1 96 ? -17.160 3.636 29.614 1.00 70.38 96 THR A C 1
ATOM 757 O O . THR A 1 96 ? -17.005 3.057 30.685 1.00 70.38 96 THR A O 1
ATOM 760 N N . ASN A 1 97 ? -16.359 4.639 29.237 1.00 65.19 97 ASN A N 1
ATOM 761 C CA . ASN A 1 97 ? -15.300 5.146 30.101 1.00 65.19 97 ASN A CA 1
ATOM 762 C C . ASN A 1 97 ? -15.185 6.683 30.014 1.00 65.19 97 ASN A C 1
ATOM 764 O O . ASN A 1 97 ? -14.579 7.203 29.067 1.00 65.19 97 ASN A O 1
ATOM 768 N N . PRO A 1 98 ? -15.729 7.428 30.998 1.00 60.22 98 PRO A N 1
ATOM 769 C CA . PRO A 1 98 ? -15.780 8.891 30.963 1.00 60.22 98 PRO A CA 1
ATOM 770 C C . PRO A 1 98 ? -14.396 9.557 31.053 1.00 60.22 98 PRO A C 1
ATOM 772 O O . PRO A 1 98 ? -14.230 10.669 30.554 1.00 60.22 98 PRO A O 1
ATOM 775 N N . ASN A 1 99 ? -13.375 8.859 31.570 1.00 57.97 99 ASN A N 1
ATOM 776 C CA . ASN A 1 99 ? -11.990 9.351 31.653 1.00 57.97 99 ASN A CA 1
ATOM 777 C C . ASN A 1 99 ? -11.207 9.231 30.329 1.00 57.97 99 ASN A C 1
ATOM 779 O O . ASN A 1 99 ? -10.046 9.635 30.241 1.00 57.97 99 ASN A O 1
ATOM 783 N N . SER A 1 100 ? -11.822 8.691 29.271 1.00 56.78 100 SER A N 1
ATOM 784 C CA . SER A 1 100 ? -11.176 8.498 27.965 1.00 56.78 100 SER A CA 1
ATOM 785 C C . SER A 1 100 ? -10.924 9.795 27.186 1.00 56.78 100 SER A C 1
ATOM 787 O O . SER A 1 100 ? -10.044 9.813 26.324 1.00 56.78 100 SER A O 1
ATOM 789 N N . ALA A 1 101 ? -11.618 10.891 27.517 1.00 54.91 101 ALA A N 1
ATOM 790 C CA . ALA A 1 101 ? -11.488 12.172 26.818 1.00 54.91 10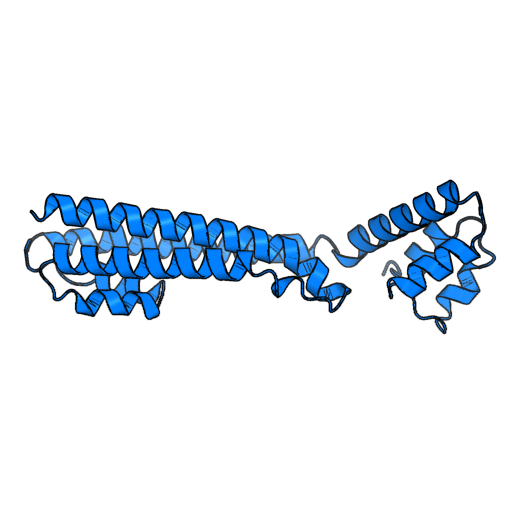1 ALA A CA 1
ATOM 791 C C . ALA A 1 101 ? -10.044 12.712 26.837 1.00 54.91 101 ALA A C 1
ATOM 793 O O . ALA A 1 101 ? -9.545 13.182 25.819 1.00 54.91 101 ALA A O 1
ATOM 794 N N . LYS A 1 102 ? -9.317 12.536 27.952 1.00 53.22 102 LYS A N 1
ATOM 795 C CA . LYS A 1 102 ? -7.917 12.985 28.091 1.00 53.22 102 LYS A CA 1
ATOM 796 C C . LYS A 1 102 ? -6.921 12.118 27.302 1.00 53.22 102 LYS A C 1
ATOM 798 O O . LYS A 1 102 ? -5.825 12.564 26.976 1.00 53.22 102 LYS A O 1
ATOM 803 N N . LYS A 1 103 ? -7.297 10.875 26.974 1.00 60.69 103 LYS A N 1
ATOM 804 C CA . LYS A 1 103 ? -6.469 9.916 26.219 1.00 60.69 103 LYS A CA 1
ATOM 805 C C . LYS A 1 103 ? -6.542 10.139 24.702 1.00 60.69 103 LYS A C 1
ATOM 807 O O . LYS A 1 103 ? -5.638 9.708 23.990 1.00 60.69 103 LYS A O 1
ATOM 812 N N . SER A 1 104 ? -7.579 10.838 24.231 1.00 63.62 104 SER A N 1
ATOM 813 C CA . SER A 1 104 ? -7.811 11.152 22.816 1.00 63.62 104 SER A CA 1
ATOM 814 C C . SER A 1 104 ? -6.662 11.957 22.193 1.00 63.62 104 SER A C 1
ATOM 816 O O . SER A 1 104 ? -6.160 11.575 21.141 1.00 63.62 104 SER A O 1
ATOM 818 N N . ASN A 1 1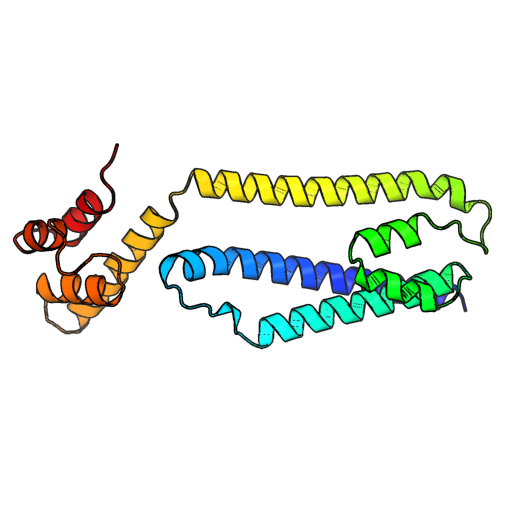05 ? -6.140 12.979 22.886 1.00 64.06 105 ASN A N 1
ATOM 819 C CA . ASN A 1 105 ? -5.091 13.853 22.337 1.00 64.06 105 ASN A CA 1
ATOM 820 C C . ASN A 1 105 ? -3.791 13.109 22.001 1.00 64.06 105 ASN A C 1
ATOM 822 O O . ASN A 1 105 ? -3.215 13.336 20.944 1.00 64.06 105 ASN A O 1
ATOM 826 N N . LYS A 1 106 ? -3.345 12.170 22.849 1.00 68.81 106 LYS A N 1
ATOM 827 C CA . LYS A 1 106 ? -2.149 11.361 22.545 1.00 68.81 106 LYS A CA 1
ATOM 828 C C . LYS A 1 106 ? -2.355 10.480 21.312 1.00 68.81 106 LYS A C 1
ATOM 830 O O . LYS A 1 106 ? -1.431 10.293 20.533 1.00 68.81 106 LYS A O 1
ATOM 835 N N . LEU A 1 107 ? -3.560 9.941 21.137 1.00 69.25 107 LEU A N 1
ATOM 836 C CA . LEU A 1 107 ? -3.884 9.069 20.012 1.00 69.25 107 LEU A CA 1
ATOM 837 C C . LEU A 1 107 ? -4.000 9.861 18.700 1.00 69.25 107 LEU A C 1
ATOM 839 O O . LEU A 1 107 ? -3.535 9.392 17.668 1.00 69.25 107 LEU A O 1
ATOM 843 N N . LEU A 1 108 ? -4.550 11.075 18.766 1.00 68.56 108 LEU A N 1
ATOM 844 C CA . LEU A 1 108 ? -4.639 12.015 17.649 1.00 68.56 108 LEU A CA 1
ATOM 845 C C . LEU A 1 108 ? -3.241 12.444 17.178 1.00 68.56 108 LEU A C 1
ATOM 847 O O . LEU A 1 108 ? -2.966 12.398 15.985 1.00 68.56 108 LEU A O 1
ATOM 851 N N . ILE A 1 109 ? -2.332 12.756 18.110 1.00 73.69 109 ILE A N 1
ATOM 852 C CA . ILE A 1 109 ? -0.930 13.087 17.799 1.00 73.69 109 ILE A CA 1
ATOM 853 C C . ILE A 1 109 ? -0.224 11.915 17.105 1.00 73.69 109 ILE A C 1
ATOM 855 O O . ILE A 1 109 ? 0.444 12.122 16.098 1.00 73.69 109 ILE A O 1
ATOM 859 N N . ILE A 1 110 ? -0.399 10.680 17.592 1.00 74.50 110 ILE A N 1
ATOM 860 C CA . ILE A 1 110 ? 0.185 9.488 16.952 1.00 74.50 110 ILE A CA 1
ATOM 861 C C . ILE A 1 110 ? -0.376 9.297 15.536 1.00 74.50 110 ILE A C 1
ATOM 863 O O . ILE A 1 110 ? 0.373 8.976 14.619 1.00 74.50 110 ILE A O 1
ATOM 867 N N . PHE A 1 111 ? -1.679 9.511 15.344 1.00 74.06 111 PHE A N 1
ATOM 868 C CA . PHE A 1 111 ? -2.315 9.375 14.033 1.00 74.06 111 PHE A CA 1
ATOM 869 C C . PHE A 1 111 ? -1.836 10.453 13.051 1.00 74.06 111 PHE A C 1
ATOM 871 O O . PHE A 1 111 ? -1.497 10.141 11.913 1.00 74.06 111 PHE A O 1
ATOM 878 N N . ALA A 1 112 ? -1.734 11.704 13.507 1.00 73.94 112 ALA A N 1
ATOM 879 C CA . ALA A 1 112 ? -1.180 12.806 12.727 1.00 73.94 112 ALA A CA 1
ATOM 880 C C . ALA A 1 112 ? 0.292 12.556 12.361 1.00 73.94 112 ALA A C 1
ATOM 882 O O . ALA A 1 112 ? 0.671 12.752 11.210 1.00 73.94 11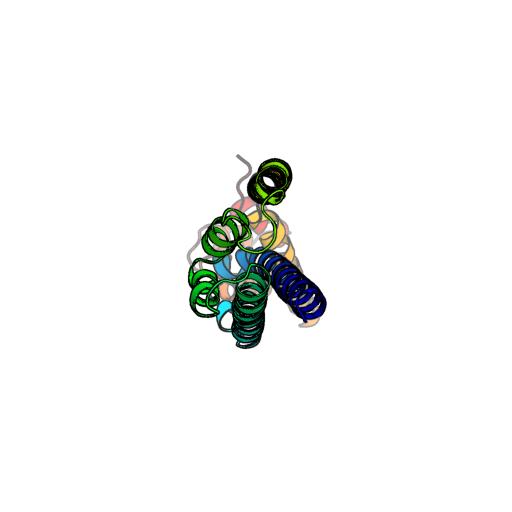2 ALA A O 1
ATOM 883 N N . ALA A 1 113 ? 1.100 12.051 13.300 1.00 75.25 113 ALA A N 1
ATOM 884 C CA . ALA A 1 113 ? 2.485 11.669 13.040 1.00 75.25 113 ALA A CA 1
ATOM 885 C C . ALA A 1 113 ? 2.584 10.532 12.010 1.00 75.25 113 ALA A C 1
ATOM 887 O O . ALA A 1 113 ? 3.413 10.604 11.112 1.00 75.25 113 ALA A O 1
ATOM 888 N N . AL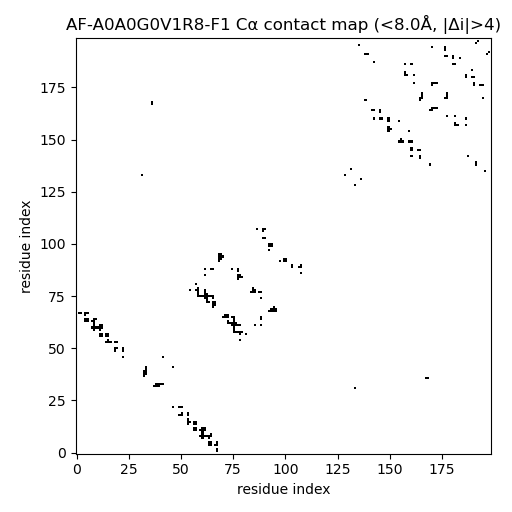A A 1 114 ? 1.716 9.518 12.084 1.00 76.44 114 ALA A N 1
ATOM 889 C CA . ALA A 1 114 ? 1.688 8.428 11.109 1.00 76.44 114 ALA A CA 1
ATOM 890 C C . ALA A 1 114 ? 1.321 8.918 9.698 1.00 76.44 114 ALA A C 1
ATOM 892 O O . ALA A 1 114 ? 1.982 8.545 8.733 1.00 76.44 114 ALA A O 1
ATOM 893 N N . ILE A 1 115 ? 0.313 9.790 9.576 1.00 78.06 115 ILE A N 1
ATOM 894 C CA . ILE A 1 115 ? -0.051 10.412 8.294 1.00 78.06 115 ILE A CA 1
ATOM 895 C C . ILE A 1 115 ? 1.117 11.242 7.757 1.00 78.06 115 ILE A C 1
ATOM 897 O O . ILE A 1 115 ? 1.462 11.125 6.584 1.00 78.06 115 ILE A O 1
ATOM 901 N N . LEU A 1 116 ? 1.757 12.042 8.612 1.00 80.12 116 LEU A N 1
ATOM 902 C CA . LEU A 1 116 ? 2.895 12.866 8.222 1.00 80.12 116 LEU A CA 1
ATOM 903 C C . LEU A 1 116 ? 4.075 12.005 7.758 1.00 80.12 116 LEU A C 1
ATOM 905 O O . LEU A 1 116 ? 4.673 12.321 6.739 1.00 80.12 116 LEU A O 1
ATOM 909 N N . ILE A 1 117 ? 4.357 10.883 8.425 1.00 79.38 117 ILE A N 1
ATOM 910 C CA . ILE A 1 117 ? 5.372 9.914 7.985 1.00 79.38 117 ILE A CA 1
ATOM 911 C C . ILE A 1 117 ? 5.019 9.334 6.613 1.00 79.38 117 ILE A C 1
ATOM 913 O O . ILE A 1 117 ? 5.897 9.257 5.765 1.00 79.38 117 ILE A O 1
ATOM 917 N N . ILE A 1 118 ? 3.759 8.958 6.365 1.00 77.94 118 ILE A N 1
ATOM 918 C CA . ILE A 1 118 ? 3.327 8.430 5.059 1.00 77.94 118 ILE A CA 1
ATOM 919 C C . ILE A 1 118 ? 3.506 9.485 3.960 1.00 77.94 118 ILE A C 1
ATOM 921 O O . ILE A 1 118 ? 4.036 9.173 2.896 1.00 77.94 118 ILE A O 1
ATOM 925 N N . ILE A 1 119 ? 3.109 10.735 4.221 1.00 76.88 119 ILE A N 1
ATOM 926 C CA . ILE A 1 119 ? 3.272 11.844 3.272 1.00 76.88 119 ILE A CA 1
ATOM 927 C C . ILE A 1 119 ? 4.755 12.100 3.011 1.00 76.88 119 ILE A C 1
ATOM 929 O O . ILE A 1 119 ? 5.166 12.151 1.857 1.00 76.88 119 ILE A O 1
ATOM 933 N N . VAL A 1 120 ? 5.570 12.216 4.064 1.00 81.94 120 VAL A N 1
ATOM 934 C CA . VAL A 1 120 ? 7.017 12.432 3.943 1.00 81.94 120 VAL A CA 1
ATOM 935 C C . VAL A 1 120 ? 7.661 11.281 3.187 1.00 81.94 120 VAL A C 1
ATOM 937 O O . VAL A 1 120 ? 8.433 11.531 2.276 1.00 81.94 120 VAL A O 1
ATOM 940 N N . PHE A 1 121 ? 7.317 10.031 3.492 1.00 80.56 121 PHE A N 1
ATOM 941 C CA . PHE A 1 121 ? 7.846 8.875 2.777 1.00 80.56 121 PHE A CA 1
ATOM 942 C C . PHE A 1 121 ? 7.448 8.892 1.296 1.00 80.56 121 PHE A C 1
ATOM 944 O O . PHE A 1 121 ? 8.292 8.639 0.439 1.00 80.56 121 PHE A O 1
ATOM 951 N N . GLY A 1 122 ? 6.202 9.252 0.976 1.00 73.50 122 GLY A N 1
ATOM 952 C CA . GLY A 1 122 ? 5.738 9.404 -0.404 1.00 73.50 122 GLY A CA 1
ATOM 953 C C . GLY A 1 122 ? 6.468 10.520 -1.157 1.00 73.50 122 GLY A C 1
ATOM 954 O O . GLY A 1 122 ? 6.928 10.310 -2.279 1.00 73.50 122 GLY A O 1
ATOM 955 N N . VAL A 1 123 ? 6.643 11.685 -0.528 1.00 74.19 123 VAL A N 1
ATOM 956 C CA . VAL A 1 123 ? 7.366 12.828 -1.107 1.00 74.19 123 VAL A CA 1
ATOM 957 C C . VAL A 1 123 ? 8.853 12.520 -1.258 1.00 74.19 123 VAL A C 1
ATOM 959 O O . VAL A 1 123 ? 9.407 12.761 -2.322 1.00 74.19 123 VAL A O 1
ATOM 962 N N . VAL A 1 124 ? 9.497 11.939 -0.244 1.00 80.81 124 VAL A N 1
ATOM 963 C CA . VAL A 1 124 ? 10.911 11.534 -0.290 1.00 80.81 124 VAL A CA 1
ATOM 964 C C . VAL A 1 124 ? 11.124 10.485 -1.372 1.00 80.81 124 VAL A C 1
ATOM 966 O O . VAL A 1 124 ? 12.063 10.617 -2.142 1.00 80.81 124 VAL A O 1
ATOM 969 N N . SER A 1 125 ? 10.235 9.497 -1.496 1.00 71.12 125 SER A N 1
ATOM 970 C CA . SER A 1 125 ? 10.303 8.504 -2.576 1.00 71.12 125 SER A CA 1
ATOM 971 C C . SER A 1 125 ? 10.147 9.157 -3.952 1.00 71.12 125 SER A C 1
ATOM 973 O O . SER A 1 125 ? 10.878 8.815 -4.877 1.00 71.12 125 SER A O 1
ATOM 975 N N . SER A 1 126 ? 9.258 10.147 -4.076 1.00 65.31 126 SER A N 1
ATOM 976 C CA . SER A 1 126 ? 9.073 10.921 -5.313 1.00 65.31 126 SER A CA 1
ATOM 977 C C . SER A 1 126 ? 10.289 11.801 -5.638 1.00 65.31 126 SER A C 1
ATOM 979 O O . SER A 1 126 ? 10.674 11.912 -6.795 1.00 65.31 126 SER A O 1
ATOM 981 N N . MET A 1 127 ? 10.935 12.390 -4.627 1.00 68.31 127 MET A N 1
ATOM 982 C CA . MET A 1 127 ? 12.168 13.173 -4.784 1.00 68.31 127 MET A CA 1
ATOM 983 C C . MET A 1 127 ? 13.400 12.301 -5.052 1.00 68.31 127 MET A C 1
ATOM 985 O O . MET A 1 127 ? 14.337 12.729 -5.724 1.00 68.31 127 MET A O 1
ATOM 989 N N . LEU A 1 128 ? 13.418 11.071 -4.538 1.00 66.38 128 LEU A N 1
ATOM 990 C CA . LEU A 1 128 ? 14.450 10.092 -4.867 1.00 66.38 128 LEU A CA 1
ATOM 991 C C . LEU A 1 128 ? 14.311 9.657 -6.332 1.00 66.38 128 LEU A C 1
ATOM 993 O O . LEU A 1 128 ? 15.303 9.608 -7.054 1.00 66.38 128 LEU A O 1
ATOM 997 N N . LEU A 1 129 ? 13.072 9.441 -6.785 1.00 56.59 129 LEU A N 1
ATOM 998 C CA . LEU A 1 129 ? 12.738 9.191 -8.189 1.00 56.59 129 LEU A CA 1
ATOM 999 C C . LEU A 1 129 ? 13.039 10.383 -9.101 1.00 56.59 129 LEU A C 1
ATOM 1001 O O . LEU A 1 129 ? 13.389 10.170 -10.248 1.00 56.59 129 LEU A O 1
ATOM 1005 N N . SER A 1 130 ? 12.950 11.631 -8.631 1.00 60.28 130 SER A N 1
ATOM 1006 C CA . SER A 1 130 ? 13.313 12.780 -9.473 1.00 60.28 130 SER A CA 1
ATOM 1007 C C . SER A 1 130 ? 14.823 12.935 -9.677 1.00 60.28 130 SER A C 1
ATOM 1009 O O . SER A 1 130 ? 15.235 13.719 -10.522 1.00 60.28 130 SER A O 1
ATOM 1011 N N . LYS A 1 131 ? 15.657 12.253 -8.877 1.00 60.44 131 LYS A N 1
ATOM 1012 C CA . LYS A 1 131 ? 17.123 12.249 -9.038 1.00 60.44 131 LYS A CA 1
ATOM 1013 C C . LYS A 1 131 ? 17.650 11.058 -9.831 1.00 60.44 131 LYS A C 1
ATOM 1015 O O . LYS A 1 131 ? 18.791 11.094 -10.277 1.00 60.44 131 LYS A O 1
ATOM 1020 N N . ILE A 1 132 ? 16.861 9.999 -9.945 1.00 56.78 132 ILE A N 1
ATOM 1021 C CA . ILE A 1 132 ? 17.196 8.816 -10.727 1.00 56.78 132 ILE A CA 1
ATOM 1022 C C . ILE A 1 132 ? 16.283 8.890 -11.931 1.00 56.78 132 ILE A C 1
ATOM 1024 O O . ILE A 1 132 ? 15.121 8.551 -11.773 1.00 56.78 132 ILE A O 1
ATOM 1028 N N . ASP A 1 133 ? 16.767 9.329 -13.095 1.00 59.06 133 ASP A N 1
ATOM 1029 C CA . ASP A 1 133 ? 15.983 9.250 -14.328 1.00 59.06 133 ASP A CA 1
ATOM 1030 C C . ASP A 1 133 ? 15.573 7.785 -14.523 1.00 59.06 133 ASP A C 1
ATOM 1032 O O . ASP A 1 133 ? 16.405 6.965 -14.931 1.00 59.06 133 ASP A O 1
ATOM 1036 N N . PRO A 1 134 ? 14.315 7.404 -14.221 1.00 58.03 134 PRO A N 1
ATOM 1037 C CA . PRO A 1 134 ? 13.913 6.005 -14.318 1.00 58.03 134 PRO A CA 1
ATOM 1038 C C . PRO A 1 134 ? 14.036 5.555 -15.777 1.00 58.03 134 PRO A C 1
ATOM 1040 O O . PRO A 1 134 ? 14.303 4.396 -16.069 1.00 58.03 134 PRO A O 1
ATOM 1043 N N . PHE A 1 135 ? 13.933 6.514 -16.695 1.00 57.66 135 PHE A N 1
ATOM 1044 C CA . PHE A 1 135 ? 14.164 6.342 -18.110 1.00 57.66 135 PHE A CA 1
ATOM 1045 C C . PHE A 1 135 ? 15.609 5.935 -18.445 1.00 57.66 135 PHE A C 1
ATOM 1047 O O . PHE A 1 135 ? 15.781 5.030 -19.255 1.00 57.66 135 PHE A O 1
ATOM 1054 N N . LYS A 1 136 ? 16.641 6.492 -17.788 1.00 64.50 136 LYS A N 1
ATOM 1055 C CA . LYS A 1 136 ? 18.046 6.130 -18.057 1.00 64.50 136 LYS A CA 1
ATOM 1056 C C . LYS A 1 136 ? 18.361 4.705 -17.619 1.00 64.50 136 LYS A C 1
ATOM 1058 O O . LYS A 1 136 ? 18.804 3.892 -18.423 1.00 64.50 136 LYS A O 1
ATOM 1063 N N . GLN A 1 137 ? 18.041 4.377 -16.370 1.00 65.19 137 GLN A N 1
ATOM 1064 C CA . GLN A 1 137 ? 18.370 3.066 -15.808 1.00 65.19 137 GLN A CA 1
ATOM 1065 C C . GLN A 1 137 ? 17.601 1.924 -16.500 1.00 65.19 137 GLN A C 1
ATOM 1067 O O . GLN A 1 137 ? 18.121 0.821 -16.661 1.00 65.19 137 GLN A O 1
ATOM 1072 N N . ILE A 1 138 ? 16.369 2.187 -16.947 1.00 63.59 138 ILE A N 1
ATOM 1073 C CA . ILE A 1 138 ? 15.552 1.186 -17.643 1.00 63.59 138 ILE A CA 1
ATOM 1074 C C . ILE A 1 138 ? 15.950 1.056 -19.122 1.00 63.59 138 ILE A C 1
ATOM 1076 O O . ILE A 1 138 ? 15.948 -0.059 -19.649 1.00 63.59 138 ILE A O 1
ATOM 1080 N N . THR A 1 139 ? 16.348 2.152 -19.780 1.00 66.94 139 THR A N 1
ATOM 1081 C CA . THR A 1 139 ? 16.905 2.107 -21.143 1.00 66.94 139 THR A CA 1
ATOM 1082 C C . THR A 1 139 ? 18.179 1.265 -21.171 1.00 66.94 139 THR A C 1
ATOM 1084 O O . THR A 1 139 ? 18.275 0.340 -21.973 1.00 66.94 139 THR A O 1
ATOM 1087 N N . GLU A 1 140 ? 19.103 1.486 -20.231 1.00 69.19 140 GLU A N 1
ATOM 1088 C CA . GLU A 1 140 ? 20.329 0.686 -20.109 1.00 69.19 140 GLU A CA 1
ATOM 1089 C C . GLU A 1 140 ? 20.023 -0.807 -19.887 1.00 69.19 140 GLU A C 1
ATOM 1091 O O . GLU A 1 140 ? 20.560 -1.662 -20.593 1.00 69.19 140 GLU A O 1
ATOM 1096 N N . ALA A 1 141 ? 19.098 -1.141 -18.979 1.00 71.88 141 ALA A N 1
ATOM 1097 C CA . ALA A 1 141 ? 18.708 -2.532 -18.727 1.00 71.88 141 ALA A CA 1
ATOM 1098 C C . ALA A 1 141 ? 18.051 -3.208 -19.948 1.00 71.88 141 ALA A C 1
ATOM 1100 O O . ALA A 1 141 ? 18.287 -4.389 -20.214 1.00 71.88 141 ALA A O 1
ATOM 1101 N N . THR A 1 142 ? 17.241 -2.467 -20.709 1.00 75.25 142 THR A N 1
ATOM 1102 C CA . THR A 1 142 ? 16.571 -2.981 -21.916 1.00 75.25 142 THR A CA 1
ATOM 1103 C C . THR A 1 142 ? 17.570 -3.215 -23.047 1.00 75.25 142 THR A C 1
ATOM 1105 O O . THR A 1 142 ? 17.509 -4.248 -23.712 1.00 75.25 142 THR A O 1
ATOM 1108 N N . ILE A 1 143 ? 18.536 -2.307 -23.221 1.00 76.19 143 ILE A N 1
ATOM 1109 C CA . ILE A 1 143 ? 19.621 -2.455 -24.198 1.00 76.19 143 ILE A CA 1
ATOM 1110 C C . ILE A 1 143 ? 20.461 -3.696 -23.884 1.00 76.19 143 ILE A C 1
ATOM 1112 O O . ILE A 1 143 ? 20.730 -4.485 -24.790 1.00 76.19 143 ILE A O 1
ATOM 1116 N N . VAL A 1 144 ? 20.820 -3.919 -22.614 1.00 81.12 144 VAL A N 1
ATOM 1117 C CA . VAL A 1 144 ? 21.550 -5.128 -22.190 1.00 81.12 144 VAL A CA 1
ATOM 1118 C C . VAL A 1 144 ? 20.737 -6.390 -22.495 1.00 81.12 144 VAL A C 1
ATOM 1120 O O . VAL A 1 144 ? 21.259 -7.315 -23.111 1.00 81.12 144 VAL A O 1
ATOM 1123 N N . SER A 1 145 ? 19.439 -6.404 -22.168 1.00 81.94 145 SER A N 1
ATOM 1124 C CA . SER A 1 145 ? 18.567 -7.552 -22.455 1.00 81.94 145 SER A CA 1
ATOM 1125 C C . SER A 1 145 ? 18.452 -7.866 -23.953 1.00 81.94 145 SER A C 1
ATOM 1127 O O . SER A 1 145 ? 18.458 -9.041 -24.317 1.00 81.94 145 SER A O 1
ATOM 1129 N N . CYS A 1 146 ? 18.329 -6.855 -24.821 1.00 79.12 146 CYS A N 1
ATOM 1130 C CA . CYS A 1 146 ? 18.290 -7.059 -26.276 1.00 79.12 146 CYS A CA 1
ATOM 1131 C C . CYS A 1 146 ? 19.656 -7.509 -26.821 1.00 79.12 146 CYS A C 1
ATOM 1133 O O . CYS A 1 146 ? 19.721 -8.358 -27.708 1.00 79.12 146 CYS A O 1
ATOM 1135 N N . THR A 1 147 ? 20.751 -6.987 -26.262 1.00 80.25 147 THR A N 1
ATOM 1136 C CA . THR A 1 147 ? 22.116 -7.380 -26.641 1.00 80.25 147 THR A CA 1
ATOM 1137 C C . THR A 1 147 ? 22.369 -8.858 -26.327 1.00 80.25 147 THR A C 1
ATOM 1139 O O . THR A 1 147 ? 22.849 -9.594 -27.187 1.00 80.25 147 THR A O 1
ATOM 1142 N N . ASP A 1 148 ? 21.974 -9.332 -25.142 1.00 81.19 148 ASP A N 1
ATOM 1143 C CA . ASP A 1 148 ? 22.109 -10.743 -24.757 1.00 81.19 148 ASP A CA 1
ATOM 1144 C C . ASP A 1 148 ? 21.248 -11.679 -25.624 1.00 81.19 148 ASP A C 1
ATOM 1146 O O . ASP A 1 148 ? 21.693 -12.770 -26.002 1.00 81.19 148 ASP A O 1
ATOM 1150 N N . GLN A 1 149 ? 20.033 -11.256 -25.996 1.00 80.81 149 GLN A N 1
ATOM 1151 C CA . GLN A 1 149 ? 19.177 -12.015 -26.917 1.00 80.81 149 GLN A CA 1
ATOM 1152 C C . GLN A 1 149 ? 19.808 -12.164 -28.310 1.00 80.81 149 GLN A C 1
ATOM 1154 O O . GLN A 1 149 ? 19.812 -13.261 -28.866 1.00 80.81 149 GLN A O 1
ATOM 1159 N N . CYS A 1 150 ? 20.398 -11.103 -28.862 1.00 76.38 150 CYS A N 1
ATOM 1160 C CA . CYS A 1 150 ? 21.047 -11.170 -30.175 1.00 76.38 150 CYS A CA 1
ATOM 1161 C C . CYS A 1 150 ? 22.353 -11.986 -30.144 1.00 76.38 150 CYS A C 1
ATOM 1163 O O . CYS A 1 150 ? 22.590 -12.804 -31.036 1.00 76.38 150 CYS A O 1
ATOM 1165 N N . ASN A 1 151 ? 23.147 -11.861 -29.072 1.00 77.81 151 ASN A N 1
ATOM 1166 C CA . ASN A 1 151 ? 24.366 -12.655 -28.877 1.00 77.81 151 ASN A CA 1
ATOM 1167 C C . ASN A 1 151 ? 24.068 -14.161 -28.784 1.00 77.81 151 ASN A C 1
ATOM 1169 O O . ASN A 1 151 ? 24.803 -14.982 -29.332 1.00 77.81 151 ASN A O 1
ATOM 1173 N N . THR A 1 152 ? 22.979 -14.543 -28.109 1.00 75.81 152 THR A N 1
ATOM 1174 C CA . THR A 1 152 ? 22.561 -15.953 -27.990 1.00 75.81 152 THR A CA 1
ATOM 1175 C C . THR A 1 152 ? 21.962 -16.515 -29.280 1.00 75.81 152 THR A C 1
ATOM 1177 O O . THR A 1 152 ? 22.071 -17.716 -29.520 1.00 75.81 152 THR A O 1
ATOM 1180 N N . SER A 1 153 ? 21.404 -15.660 -30.143 1.00 69.50 153 SER A N 1
ATOM 1181 C CA . SER A 1 153 ? 20.922 -16.031 -31.481 1.00 69.50 153 SER A CA 1
ATOM 1182 C C . SER A 1 153 ? 22.053 -16.237 -32.507 1.00 69.50 153 SER A C 1
ATOM 1184 O O . SER A 1 153 ? 21.791 -16.657 -33.633 1.00 69.50 153 SER A O 1
ATOM 1186 N N . GLY A 1 154 ? 23.313 -15.951 -32.147 1.00 64.44 154 GLY A N 1
ATOM 1187 C CA . GLY A 1 154 ? 24.468 -16.050 -33.051 1.00 64.44 154 GLY A CA 1
ATOM 1188 C C . GLY A 1 154 ? 24.497 -14.974 -34.142 1.00 64.44 154 GLY A C 1
ATOM 1189 O O . GLY A 1 154 ? 25.313 -15.043 -35.061 1.00 64.44 154 GLY A O 1
ATOM 1190 N N . GLU A 1 155 ? 23.620 -13.975 -34.040 1.00 58.44 155 GLU A N 1
ATOM 1191 C CA . GLU A 1 155 ? 23.467 -12.887 -34.993 1.00 58.44 155 GLU A CA 1
ATOM 1192 C C . GLU A 1 155 ? 24.031 -11.612 -34.346 1.00 58.44 155 GLU A C 1
ATOM 1194 O O . GLU A 1 155 ? 23.308 -10.807 -33.763 1.00 58.44 155 GLU A O 1
ATOM 1199 N N . ASN A 1 156 ? 25.356 -11.425 -34.430 1.00 59.78 156 ASN A N 1
ATOM 1200 C CA . ASN A 1 156 ? 26.054 -10.202 -33.991 1.00 59.78 156 ASN A CA 1
ATOM 1201 C C . ASN A 1 156 ? 25.790 -9.037 -34.963 1.00 59.78 156 ASN A C 1
ATOM 1203 O O . ASN A 1 156 ? 26.711 -8.402 -35.475 1.00 59.78 156 ASN A O 1
ATOM 1207 N N . SER A 1 157 ? 24.522 -8.804 -35.289 1.00 67.56 157 SER A N 1
ATOM 1208 C CA . SER A 1 157 ? 24.103 -7.778 -36.227 1.00 67.56 157 SER A CA 1
ATOM 1209 C C . SER A 1 157 ? 23.462 -6.632 -35.463 1.00 67.56 157 SER A C 1
ATOM 1211 O O . SER A 1 157 ? 22.469 -6.819 -34.757 1.00 67.56 157 SER A O 1
ATOM 1213 N N . ASN A 1 158 ? 23.996 -5.427 -35.662 1.00 72.44 158 ASN A N 1
ATOM 1214 C CA . ASN A 1 158 ? 23.436 -4.156 -35.192 1.00 72.44 158 ASN A CA 1
ATOM 1215 C C . ASN A 1 158 ? 21.919 -4.061 -35.444 1.00 72.44 158 ASN A C 1
ATOM 1217 O O . ASN A 1 158 ? 21.158 -3.551 -34.620 1.00 72.44 158 ASN A O 1
ATOM 1221 N N . ARG A 1 159 ? 21.471 -4.654 -36.555 1.00 75.62 159 ARG A N 1
ATOM 1222 C CA . ARG A 1 159 ? 20.074 -4.737 -36.978 1.00 75.62 159 ARG A CA 1
ATOM 1223 C C . ARG A 1 159 ? 19.176 -5.530 -36.024 1.00 75.62 159 ARG A C 1
ATOM 1225 O O . ARG A 1 159 ? 18.017 -5.163 -35.850 1.00 75.62 159 ARG A O 1
ATOM 1232 N N . CYS A 1 160 ? 19.692 -6.587 -35.394 1.00 78.56 160 CYS A N 1
ATOM 1233 C CA . CYS A 1 160 ? 18.946 -7.385 -34.416 1.00 78.56 160 CYS A CA 1
ATOM 1234 C C . CYS A 1 160 ? 18.629 -6.552 -33.165 1.00 78.56 160 CYS A C 1
ATOM 1236 O O . CYS A 1 160 ? 17.482 -6.505 -32.719 1.00 78.56 160 CYS A O 1
ATOM 1238 N N . ILE A 1 161 ? 19.622 -5.813 -32.655 1.00 76.88 161 ILE A N 1
ATOM 1239 C CA . ILE A 1 161 ? 19.463 -4.948 -31.477 1.00 76.88 161 ILE A CA 1
ATOM 1240 C C . ILE A 1 161 ? 18.460 -3.825 -31.774 1.00 76.88 161 ILE A C 1
ATOM 1242 O O . ILE A 1 161 ? 17.547 -3.599 -30.983 1.00 76.88 161 ILE A O 1
ATOM 1246 N N . LEU A 1 162 ? 18.581 -3.168 -32.934 1.00 76.19 162 LEU A N 1
ATOM 1247 C CA . LEU A 1 162 ? 17.652 -2.121 -33.378 1.00 76.19 162 LEU A CA 1
ATOM 1248 C C . LEU A 1 162 ? 16.213 -2.640 -33.504 1.00 76.19 162 LEU A C 1
ATOM 1250 O O . LEU A 1 162 ? 15.299 -2.033 -32.955 1.00 76.19 162 LEU A O 1
ATOM 1254 N N . THR A 1 163 ? 16.016 -3.804 -34.129 1.00 80.31 163 THR A N 1
ATOM 1255 C CA . THR A 1 163 ? 14.679 -4.406 -34.284 1.00 80.31 163 THR A CA 1
ATOM 1256 C C . THR A 1 163 ? 14.064 -4.774 -32.927 1.00 80.31 163 THR A C 1
ATOM 1258 O O . THR A 1 163 ? 12.881 -4.525 -32.700 1.00 80.31 163 THR A O 1
ATOM 1261 N N . CYS A 1 164 ? 14.863 -5.305 -31.991 1.00 79.12 164 CYS A N 1
ATOM 1262 C CA . CYS A 1 164 ? 14.420 -5.596 -30.622 1.00 79.12 164 CYS A CA 1
ATOM 1263 C C . CYS A 1 164 ? 13.993 -4.321 -29.874 1.00 79.12 164 CYS A C 1
ATOM 1265 O O . CYS A 1 164 ? 12.975 -4.305 -29.181 1.00 79.12 164 CYS A O 1
ATOM 1267 N N . LEU A 1 165 ? 14.738 -3.224 -30.036 1.00 76.62 165 LEU A N 1
ATOM 1268 C CA . LEU A 1 165 ? 14.426 -1.939 -29.405 1.00 76.62 165 LEU A CA 1
ATOM 1269 C C . LEU A 1 165 ? 13.189 -1.260 -30.015 1.00 76.62 165 LEU A C 1
ATOM 1271 O O . LEU A 1 165 ? 12.410 -0.651 -29.277 1.00 76.62 165 LEU A O 1
ATOM 1275 N N . GLU A 1 166 ? 12.978 -1.403 -31.325 1.00 79.50 166 GLU A N 1
ATOM 1276 C CA . GLU A 1 166 ? 11.749 -0.988 -32.013 1.00 79.50 166 GLU A CA 1
ATOM 1277 C C . GLU A 1 166 ? 10.535 -1.785 -31.518 1.00 79.50 166 GLU A C 1
ATOM 1279 O O . GLU A 1 166 ? 9.498 -1.202 -31.204 1.00 79.50 166 GLU A O 1
ATOM 1284 N N . GLU A 1 167 ? 10.661 -3.108 -31.369 1.00 80.44 167 GLU A N 1
ATOM 1285 C CA . GLU A 1 167 ? 9.587 -3.967 -30.848 1.00 80.44 167 GLU A CA 1
ATOM 1286 C C . GLU A 1 167 ? 9.203 -3.593 -29.405 1.00 80.44 167 GLU A C 1
ATOM 1288 O O . GLU A 1 167 ? 8.035 -3.661 -29.013 1.00 80.44 167 GLU A O 1
ATOM 1293 N N . LYS A 1 168 ? 10.178 -3.133 -28.611 1.00 77.81 168 LYS A N 1
ATOM 1294 C CA . LYS A 1 168 ? 9.970 -2.622 -27.248 1.00 77.81 168 LYS A CA 1
ATOM 1295 C C . LYS A 1 168 ? 9.515 -1.155 -27.192 1.00 77.81 168 LYS A C 1
ATOM 1297 O O . LYS A 1 168 ? 9.323 -0.656 -26.086 1.00 77.81 168 LYS A O 1
ATOM 1302 N N . ASN A 1 169 ? 9.308 -0.481 -28.331 1.00 72.62 169 ASN A N 1
ATOM 1303 C CA . ASN A 1 169 ? 8.958 0.946 -28.430 1.00 72.62 169 ASN A CA 1
ATOM 1304 C C . ASN A 1 169 ? 9.949 1.901 -27.726 1.00 72.62 169 ASN A C 1
ATOM 1306 O O . ASN A 1 169 ? 9.568 2.998 -27.319 1.00 72.62 169 ASN A O 1
ATOM 1310 N N . ILE A 1 170 ? 11.223 1.516 -27.575 1.00 70.56 170 ILE A N 1
ATOM 1311 C CA . ILE A 1 170 ? 12.260 2.419 -27.034 1.00 70.56 170 ILE A CA 1
ATOM 1312 C C . ILE A 1 170 ? 12.637 3.471 -28.087 1.00 70.56 170 ILE A C 1
ATOM 1314 O O . ILE A 1 170 ? 12.903 4.626 -27.759 1.00 70.56 170 ILE A O 1
ATOM 1318 N N . ILE A 1 171 ? 12.644 3.068 -29.359 1.00 67.38 171 ILE A N 1
ATOM 1319 C CA . ILE A 1 171 ? 13.037 3.887 -30.505 1.00 67.38 171 ILE A CA 1
ATOM 1320 C C . ILE A 1 171 ? 11.943 3.766 -31.572 1.00 67.38 171 ILE A C 1
ATOM 1322 O O . ILE A 1 171 ? 11.413 2.680 -31.797 1.00 67.38 171 ILE A O 1
ATOM 1326 N N . SER A 1 172 ? 11.590 4.871 -32.231 1.00 63.97 172 SER A N 1
ATOM 1327 C CA . SER A 1 172 ? 10.681 4.829 -33.383 1.00 63.97 172 SER A CA 1
ATOM 1328 C C . SER A 1 172 ? 11.424 4.373 -34.641 1.00 63.97 172 SER A C 1
ATOM 1330 O O . SER A 1 172 ? 12.551 4.822 -34.878 1.00 63.97 172 SER A O 1
ATOM 1332 N N . LYS A 1 173 ? 10.755 3.557 -35.468 1.00 56.44 173 LYS A N 1
ATOM 1333 C CA . LYS A 1 173 ? 11.250 3.046 -36.761 1.00 56.44 173 LYS A CA 1
ATOM 1334 C C . LYS A 1 173 ? 11.766 4.137 -37.701 1.00 56.44 173 LYS A C 1
ATOM 1336 O O . LYS A 1 173 ? 12.718 3.919 -38.437 1.00 56.44 173 LYS A O 1
ATOM 1341 N N . ASP A 1 174 ? 11.165 5.323 -37.622 1.00 56.94 174 ASP A N 1
ATOM 1342 C CA . ASP A 1 174 ? 11.491 6.480 -38.467 1.00 56.94 174 ASP A CA 1
ATOM 1343 C C . ASP A 1 174 ? 12.342 7.533 -37.740 1.00 56.94 174 ASP A C 1
ATOM 1345 O O . ASP A 1 174 ? 12.435 8.686 -38.166 1.00 56.94 174 ASP A O 1
ATOM 1349 N N . SER A 1 175 ? 12.930 7.186 -36.594 1.00 64.12 175 SER A N 1
ATOM 1350 C CA . SER A 1 175 ? 13.776 8.131 -35.873 1.00 64.12 175 SER A CA 1
ATOM 1351 C C . SER A 1 175 ? 15.131 8.288 -36.565 1.00 64.12 175 SER A C 1
ATOM 1353 O O . SER A 1 175 ? 15.795 7.313 -36.913 1.00 64.12 175 SER A O 1
ATOM 1355 N N . GLU A 1 176 ? 15.596 9.536 -36.663 1.00 68.25 176 GLU A N 1
ATOM 1356 C CA . GLU A 1 176 ? 16.950 9.909 -37.117 1.00 68.25 176 GLU A CA 1
ATOM 1357 C C . GLU A 1 176 ? 18.063 9.180 -36.326 1.00 68.25 176 GLU A C 1
ATOM 1359 O O . GLU A 1 176 ? 19.208 9.066 -36.760 1.00 68.25 176 GLU A O 1
ATOM 1364 N N . CYS A 1 177 ? 17.692 8.663 -35.155 1.00 66.94 177 CYS A N 1
ATOM 1365 C CA . CYS A 1 177 ? 18.493 7.874 -34.237 1.00 66.94 177 CYS A CA 1
ATOM 1366 C C . CYS A 1 177 ? 18.804 6.464 -34.766 1.00 66.94 177 CYS A C 1
ATOM 1368 O O . CYS A 1 177 ? 19.948 6.020 -34.688 1.00 66.94 177 CYS A O 1
ATOM 1370 N N . SER A 1 178 ? 17.812 5.792 -35.364 1.00 67.00 178 SER A N 1
ATOM 1371 C CA . SER A 1 178 ? 17.966 4.446 -35.938 1.00 67.00 178 SER A CA 1
ATOM 1372 C C . SER A 1 178 ? 18.997 4.459 -37.072 1.00 67.00 178 SER A C 1
ATOM 1374 O O . SER A 1 178 ? 19.990 3.732 -37.029 1.00 67.00 178 SER A O 1
ATOM 1376 N N . SER A 1 179 ? 18.858 5.410 -38.003 1.00 72.25 179 SER A N 1
ATOM 1377 C CA . SER A 1 179 ? 19.786 5.570 -39.130 1.00 72.25 179 SER A CA 1
ATOM 1378 C C . SER A 1 179 ? 21.202 5.984 -38.721 1.00 72.25 179 SER A C 1
ATOM 1380 O O . SER A 1 179 ? 22.158 5.637 -39.402 1.00 72.25 179 SER A O 1
ATOM 1382 N N . LYS A 1 180 ? 21.365 6.739 -37.623 1.00 76.75 180 LYS A N 1
ATOM 1383 C CA . LYS A 1 180 ? 22.694 7.176 -37.154 1.00 76.75 180 LYS A CA 1
ATOM 1384 C C . LYS A 1 180 ? 23.469 6.061 -36.460 1.00 76.75 180 LYS A C 1
ATOM 1386 O O . LYS A 1 180 ? 24.697 6.076 -36.488 1.00 76.75 180 LYS A O 1
ATOM 1391 N N . CYS A 1 181 ? 22.769 5.126 -35.823 1.00 72.50 181 CYS A N 1
ATOM 1392 C CA . CYS A 1 181 ? 23.401 4.083 -35.025 1.00 72.50 181 CYS A CA 1
ATOM 1393 C C . CYS A 1 181 ? 23.583 2.755 -35.766 1.00 72.50 181 CYS A C 1
ATOM 1395 O O . CYS A 1 181 ? 24.339 1.922 -35.274 1.00 72.50 181 CYS A O 1
ATOM 1397 N N . GLU A 1 182 ? 22.965 2.559 -36.937 1.00 73.94 182 GLU A N 1
ATOM 1398 C CA . GLU A 1 182 ? 23.120 1.337 -37.745 1.00 73.94 182 GLU A CA 1
ATOM 1399 C C . GLU A 1 182 ? 24.591 1.084 -38.141 1.00 73.94 182 GLU A C 1
ATOM 1401 O O . GLU A 1 182 ? 25.088 -0.035 -37.984 1.00 73.94 182 GLU A O 1
ATOM 1406 N N . ASP A 1 183 ? 25.317 2.145 -38.512 1.00 74.44 183 ASP A N 1
ATOM 1407 C CA . ASP A 1 183 ? 26.733 2.099 -38.917 1.00 74.44 183 ASP A CA 1
ATOM 1408 C C . ASP A 1 183 ? 27.729 2.251 -37.746 1.00 74.44 183 ASP A C 1
ATOM 1410 O O . ASP A 1 183 ? 28.947 2.285 -37.948 1.00 74.44 183 ASP A O 1
ATOM 1414 N N . SER A 1 184 ? 27.248 2.365 -36.503 1.00 73.75 184 SER A N 1
ATOM 1415 C CA . SER A 1 184 ? 28.123 2.572 -35.345 1.00 73.75 184 SER A CA 1
ATOM 1416 C C . SER A 1 184 ? 28.860 1.292 -34.944 1.00 73.75 184 SER A C 1
ATOM 1418 O O . SER A 1 184 ? 28.284 0.204 -34.875 1.00 73.75 184 SER A O 1
ATOM 1420 N N . LEU A 1 185 ? 30.138 1.442 -34.576 1.00 69.50 185 LEU A N 1
ATOM 1421 C CA . LEU A 1 185 ? 30.964 0.363 -34.025 1.00 69.50 185 LEU A CA 1
ATOM 1422 C C . LEU A 1 185 ? 30.447 -0.130 -32.659 1.00 69.50 185 LEU A C 1
ATOM 1424 O O . LEU A 1 185 ? 30.782 -1.233 -32.235 1.00 69.50 185 LEU A O 1
ATOM 1428 N N . ASN A 1 186 ? 29.662 0.700 -31.958 1.00 73.75 186 ASN A N 1
ATOM 1429 C CA . ASN A 1 186 ? 29.069 0.383 -30.664 1.00 73.75 186 ASN A CA 1
ATOM 1430 C C . ASN A 1 186 ? 27.629 0.923 -30.590 1.00 73.75 186 ASN A C 1
ATOM 1432 O O . ASN A 1 186 ? 27.379 2.047 -30.143 1.00 73.75 186 ASN A O 1
ATOM 1436 N N . VAL A 1 187 ? 26.678 0.125 -31.082 1.00 73.50 187 VAL A N 1
ATOM 1437 C CA . VAL A 1 187 ? 25.253 0.493 -31.185 1.00 73.50 187 VAL A CA 1
ATOM 1438 C C . VAL A 1 187 ? 24.641 0.806 -29.830 1.00 73.50 187 VAL A C 1
ATOM 1440 O O . VAL A 1 187 ? 23.875 1.757 -29.721 1.00 73.50 187 VAL A O 1
ATOM 1443 N N . SER A 1 188 ? 24.990 0.047 -28.790 1.00 67.75 188 SER A N 1
ATOM 1444 C CA . SER A 1 188 ? 24.434 0.240 -27.448 1.00 67.75 188 SER A CA 1
ATOM 1445 C C . SER A 1 188 ? 24.767 1.629 -26.902 1.00 67.75 188 SER A C 1
ATOM 1447 O O . SER A 1 188 ? 23.871 2.326 -26.437 1.00 67.75 188 SER A O 1
ATOM 1449 N N . GLN A 1 189 ? 26.020 2.069 -27.045 1.00 75.00 189 GLN A N 1
ATOM 1450 C CA . GLN A 1 189 ? 26.461 3.406 -26.643 1.00 75.00 189 GLN A CA 1
ATOM 1451 C C . GLN A 1 189 ? 25.783 4.503 -27.483 1.00 75.00 189 GLN A C 1
ATOM 1453 O O . GLN A 1 189 ? 25.242 5.455 -26.931 1.00 75.00 189 GLN A O 1
ATOM 1458 N N . CYS A 1 190 ? 25.740 4.332 -28.810 1.00 75.44 190 CYS A N 1
ATOM 1459 C CA . CYS A 1 190 ? 25.123 5.300 -29.725 1.00 75.44 190 CYS A CA 1
ATOM 1460 C C . CYS A 1 190 ? 23.630 5.511 -29.437 1.00 75.44 190 CYS A C 1
ATOM 1462 O O . CYS A 1 190 ? 23.144 6.642 -29.438 1.00 75.44 190 CYS A O 1
ATOM 1464 N N . VAL A 1 191 ? 22.902 4.427 -29.155 1.00 71.56 191 VAL A N 1
ATOM 1465 C CA . VAL A 1 191 ? 21.483 4.491 -28.797 1.00 71.56 191 VAL A CA 1
ATOM 1466 C C . VAL A 1 191 ? 21.289 5.218 -27.468 1.00 71.56 191 VAL A C 1
ATOM 1468 O O . VAL A 1 191 ? 20.382 6.042 -27.373 1.00 71.56 191 VAL A O 1
ATOM 1471 N N . VAL A 1 192 ? 22.132 4.964 -26.459 1.00 73.50 192 VAL A N 1
ATOM 1472 C CA . VAL A 1 192 ? 22.068 5.687 -25.176 1.00 73.50 192 VAL A CA 1
ATOM 1473 C C . VAL A 1 192 ? 22.261 7.187 -25.397 1.00 73.50 192 VAL A C 1
ATOM 1475 O O . VAL A 1 192 ? 21.406 7.961 -24.975 1.00 73.50 192 VAL A O 1
ATOM 1478 N N . ASP A 1 193 ? 23.308 7.591 -26.116 1.00 73.25 193 ASP A N 1
ATOM 1479 C CA . ASP A 1 193 ? 23.635 9.007 -26.342 1.00 73.25 193 ASP A CA 1
ATOM 1480 C C . ASP A 1 193 ? 22.559 9.742 -27.158 1.00 73.25 193 ASP A C 1
ATOM 1482 O O . ASP A 1 193 ? 22.322 10.939 -26.986 1.00 73.25 193 ASP A O 1
ATOM 1486 N N . CYS A 1 194 ? 21.885 9.024 -28.055 1.00 73.38 194 CYS A N 1
ATOM 1487 C CA . CYS A 1 194 ? 20.878 9.592 -28.936 1.00 73.38 194 CYS A CA 1
ATOM 1488 C C . CYS A 1 194 ? 19.470 9.639 -28.306 1.00 73.38 194 CYS A C 1
ATOM 1490 O O . CYS A 1 194 ? 18.722 10.590 -28.541 1.00 73.38 194 CYS A O 1
ATOM 1492 N N . VAL A 1 195 ? 19.106 8.657 -27.471 1.00 66.81 195 VAL A N 1
ATOM 1493 C CA . VAL A 1 195 ? 17.824 8.628 -26.736 1.00 66.81 195 VAL A CA 1
ATOM 1494 C C . VAL A 1 195 ? 17.873 9.501 -25.475 1.00 66.81 195 VAL A C 1
ATOM 1496 O O . VAL A 1 195 ? 16.863 10.091 -25.086 1.00 66.81 195 VAL A O 1
ATOM 1499 N N . LEU A 1 196 ? 19.043 9.616 -24.844 1.00 62.69 196 LEU A N 1
ATOM 1500 C CA . LEU A 1 196 ? 19.289 10.415 -23.645 1.00 62.69 196 LEU A CA 1
ATOM 1501 C C . LEU A 1 196 ? 20.385 11.446 -23.936 1.00 62.69 196 LEU A C 1
ATOM 1503 O O . LEU A 1 196 ? 21.508 11.281 -23.459 1.00 62.69 196 LEU A O 1
ATOM 1507 N N . PRO A 1 197 ? 20.090 12.518 -24.694 1.00 57.03 197 PRO A N 1
ATOM 1508 C CA . PRO A 1 197 ? 21.078 13.563 -24.903 1.00 57.03 197 PRO A CA 1
ATOM 1509 C C . PRO A 1 197 ? 21.429 14.178 -23.543 1.00 57.03 197 PRO A C 1
ATOM 1511 O O . PRO A 1 197 ? 20.566 14.784 -22.898 1.00 57.03 197 PRO A O 1
ATOM 1514 N N . GLU A 1 198 ? 22.674 13.995 -23.089 1.00 53.31 198 GLU A N 1
ATOM 1515 C CA . GLU A 1 198 ? 23.198 14.709 -21.922 1.00 53.31 198 GLU A CA 1
ATOM 1516 C C . GLU A 1 198 ? 23.023 16.214 -22.181 1.00 53.31 198 GLU A C 1
ATOM 1518 O O . GLU A 1 198 ? 23.569 16.763 -23.140 1.00 53.31 198 GLU A O 1
ATOM 1523 N N . LYS A 1 199 ? 22.180 16.862 -21.370 1.00 46.66 199 LYS A N 1
ATOM 1524 C CA . LYS A 1 199 ? 22.009 18.318 -21.355 1.00 46.66 199 LYS A CA 1
ATOM 1525 C C . LYS A 1 199 ? 22.934 18.954 -20.335 1.00 46.66 199 LYS A C 1
ATOM 1527 O O . LYS A 1 199 ? 23.013 18.411 -19.211 1.00 46.66 199 LYS A O 1
#

Secondary structure (DSSP, 8-state):
-HHHHHHHHHHHHHHHHHHHHHHHHHHHHHHHHHHHH---GGG-HHHHHHHHHHHHHHHHHHHHHHHHTT--GGGGGGGGGHHHHHHHHHHS--TT-GGGHHHHHHHHHHHHHHHHHHHHHHHHHHHHHTTS-HHHHHHHHHHHHHHHHHHHTT---HHHHHHHHHHTTSS-TT-HHHHHHTT-S-HHHHHHHHHS---

Mean predicted aligned error: 14.26 Å

Sequence (199 aa):
MQSQYKRRAKVGIIIWLIVSISNLYLGFSLLPQVLQTGNSNFSNPAFFLTGFVGYASLIIGLYYYAKSKGYSGWLGLLGFLQLIGILIIVLLKDKTNPNSAKKSNKLLIIFAAAILIIIVFGVVSSMLLSKIDPFKQITEATIVSCTDQCNTSGENSNRCILTCLEEKNIISKDSECSSKCEDSLNVSQCVVDCVLPEK